Protein AF-C7NKE2-F1 (afdb_monomer)

Foldseek 3Di:
DDPPPPPQPVAFDFLVNQLVCCVVVQKDKFFFFQVVLLVLLVVLLVVLPVLQVVLVVLCVVCVVVVPVVSPVSSVVSNVSSVVSNVSSVVSVVVRQVDGGWMWMQGLQAIAINNQDRPGLLQWDQWDWDFDDAPVPRDTDTATFIATDPVCQPPVQVVLVPDDVVSNCRQCVRDPPDDPDGDRDDTRGQGQTRSYGSVRVSSNSNVSSVVSVVD

Radius of gyration: 22.63 Å; Cα contacts (8 Å, |Δi|>4): 301; chains: 1; bounding box: 56×38×68 Å

Nearest PDB structures (foldseek):
  6s37-assembly1_B  TM=6.480E-01  e=4.137E+00  Pseudomonas putida KT2440
  6h2f-assembly1_G  TM=4.027E-01  e=4.646E+00  Aeromonas hydrophila subsp. hydrophila AL09-71
  5los-assembly1_A  TM=3.822E-01  e=5.529E+00  Serendipita indica DSM 11827

Solvent-accessible surface area (backbone atoms only — not comparable to full-atom values): 11643 Å² total; per-residue (Å²): 138,81,91,75,80,74,76,76,81,84,59,70,48,47,26,64,60,48,45,52,42,26,72,74,68,46,44,42,78,46,38,34,42,28,62,66,35,44,52,52,16,50,50,29,45,59,63,17,48,62,37,31,55,51,10,52,53,36,33,56,48,16,64,76,71,70,35,63,72,44,34,54,54,11,50,52,26,35,52,50,15,53,51,30,40,51,50,13,54,52,30,46,55,43,14,74,70,48,87,43,61,37,37,39,41,42,87,66,19,43,24,44,66,85,43,64,65,47,38,55,90,49,46,40,67,63,41,82,41,81,39,76,35,79,92,71,82,41,76,42,81,41,54,24,40,30,67,40,74,94,46,45,79,69,52,47,48,59,55,66,70,38,56,71,70,53,37,41,64,55,25,77,71,62,73,81,74,69,96,59,76,78,73,87,68,55,30,69,64,66,47,36,57,60,27,51,50,68,28,53,48,51,26,52,37,51,55,46,54,47,72,73,62,119

Structure (mmCIF, N/CA/C/O backbone):
data_AF-C7NKE2-F1
#
_entry.id   AF-C7NKE2-F1
#
loop_
_atom_site.group_PDB
_atom_site.id
_atom_site.type_symbol
_atom_site.label_atom_id
_atom_site.label_alt_id
_atom_site.label_comp_id
_atom_site.label_asym_id
_atom_site.label_entity_id
_atom_site.label_seq_id
_atom_site.pdbx_PDB_ins_code
_atom_site.Cartn_x
_atom_site.Cartn_y
_atom_site.Cartn_z
_atom_site.occupancy
_atom_site.B_iso_or_equiv
_atom_site.auth_seq_id
_atom_site.auth_comp_id
_atom_site.auth_asym_id
_atom_site.auth_atom_id
_atom_site.pdbx_PDB_model_num
ATOM 1 N N . MET A 1 1 ? -13.817 -22.637 13.368 1.00 34.75 1 MET A N 1
ATOM 2 C CA . MET A 1 1 ? -12.764 -22.182 12.435 1.00 34.75 1 MET A CA 1
ATOM 3 C C . MET A 1 1 ? -13.425 -21.975 11.087 1.00 34.75 1 MET A C 1
ATOM 5 O O . MET A 1 1 ? -13.629 -22.940 10.368 1.00 34.75 1 MET A O 1
ATOM 9 N N . SER A 1 2 ? -13.880 -20.753 10.815 1.00 33.38 2 SER A N 1
ATOM 10 C CA . SER A 1 2 ? -14.591 -20.431 9.575 1.00 33.38 2 SER A CA 1
ATOM 11 C C . SER A 1 2 ? -13.586 -19.937 8.548 1.00 33.38 2 SER A C 1
ATOM 13 O O . SER A 1 2 ? -12.973 -18.882 8.718 1.00 33.38 2 SER A O 1
ATOM 15 N N . ASP A 1 3 ? -13.405 -20.739 7.508 1.00 36.97 3 ASP A N 1
ATOM 16 C CA . ASP A 1 3 ? -12.572 -20.446 6.351 1.00 36.97 3 ASP A CA 1
ATOM 17 C C . ASP A 1 3 ? -13.207 -19.283 5.570 1.00 36.97 3 ASP A C 1
ATOM 19 O O . ASP A 1 3 ? -14.089 -19.452 4.732 1.00 36.97 3 ASP A O 1
ATOM 23 N N . THR A 1 4 ? -12.833 -18.059 5.951 1.00 41.94 4 THR A N 1
ATOM 24 C CA . THR A 1 4 ? -13.371 -16.807 5.394 1.00 41.94 4 THR A CA 1
ATOM 25 C C . THR A 1 4 ? -12.334 -16.150 4.490 1.00 41.94 4 THR A C 1
ATOM 27 O O . THR A 1 4 ? -12.218 -14.929 4.420 1.00 41.94 4 THR A O 1
ATOM 30 N N . THR A 1 5 ? -11.543 -16.953 3.780 1.00 44.59 5 THR A N 1
ATOM 31 C CA . THR A 1 5 ? -10.694 -16.453 2.701 1.00 44.59 5 THR A CA 1
ATOM 32 C C . THR A 1 5 ? -11.570 -16.238 1.470 1.00 44.59 5 THR A C 1
ATOM 34 O O . THR A 1 5 ? -11.649 -17.054 0.555 1.00 44.59 5 THR A O 1
ATOM 37 N N . GLY A 1 6 ? -12.302 -15.119 1.471 1.00 42.56 6 GLY A N 1
ATOM 38 C CA . GLY A 1 6 ? -13.077 -14.669 0.323 1.00 42.56 6 GLY A CA 1
ATOM 39 C C . GLY A 1 6 ? -12.191 -14.649 -0.920 1.00 42.56 6 GLY A C 1
ATOM 40 O O . GLY A 1 6 ? -11.315 -13.794 -1.054 1.00 42.56 6 GLY A O 1
ATOM 41 N N . ARG A 1 7 ? -12.409 -15.612 -1.824 1.00 42.25 7 ARG A N 1
ATOM 42 C CA . ARG A 1 7 ? -11.812 -15.621 -3.159 1.00 42.25 7 ARG A CA 1
ATOM 43 C C . ARG A 1 7 ? -12.161 -14.299 -3.830 1.00 42.25 7 ARG A C 1
ATOM 45 O O . ARG A 1 7 ? -13.303 -14.065 -4.211 1.00 42.25 7 ARG A O 1
ATOM 52 N N . SER A 1 8 ? -11.150 -13.448 -3.952 1.00 47.56 8 SER A N 1
ATOM 53 C CA . SER A 1 8 ? -11.135 -12.273 -4.815 1.00 47.56 8 SER A CA 1
ATOM 54 C C . SER A 1 8 ? -11.697 -12.649 -6.188 1.00 47.56 8 SER A C 1
ATOM 56 O O . SER A 1 8 ? -11.115 -13.464 -6.903 1.00 47.56 8 SER A O 1
ATOM 58 N N . THR A 1 9 ? -12.827 -12.054 -6.562 1.00 49.44 9 THR A N 1
ATOM 59 C CA . THR A 1 9 ? -13.503 -12.222 -7.859 1.00 49.44 9 THR A CA 1
ATOM 60 C C . THR A 1 9 ? -12.756 -11.534 -9.011 1.00 49.44 9 THR A C 1
ATOM 62 O O . THR A 1 9 ? -13.325 -11.293 -10.070 1.00 49.44 9 THR A O 1
ATOM 65 N N . GLY A 1 10 ? -11.482 -11.168 -8.828 1.00 59.41 10 GLY A N 1
ATOM 66 C CA . GLY A 1 10 ? -10.666 -10.451 -9.814 1.00 59.41 10 GLY A CA 1
ATOM 67 C C . GLY A 1 10 ? -11.059 -8.982 -10.018 1.00 59.41 10 GLY A C 1
ATOM 68 O O . GLY A 1 10 ? -10.232 -8.194 -10.474 1.00 59.41 10 GLY A O 1
ATOM 69 N N . ARG A 1 11 ? -12.279 -8.586 -9.638 1.00 77.00 11 ARG A N 1
ATOM 70 C CA . ARG A 1 11 ? -12.758 -7.204 -9.684 1.00 77.00 11 ARG A CA 1
ATOM 71 C C . ARG A 1 11 ? -12.275 -6.421 -8.451 1.00 77.00 11 ARG A C 1
ATOM 73 O O . ARG A 1 11 ? -12.357 -6.947 -7.339 1.00 77.00 11 ARG A O 1
ATOM 80 N N . PRO A 1 12 ? -11.783 -5.178 -8.617 1.00 82.75 12 PRO A N 1
ATOM 81 C CA . PRO A 1 12 ? -11.494 -4.300 -7.491 1.00 82.75 12 PRO A CA 1
ATOM 82 C C . PRO A 1 12 ? -12.772 -4.021 -6.697 1.00 82.75 12 PRO A C 1
ATOM 84 O O . PRO A 1 12 ? -13.782 -3.638 -7.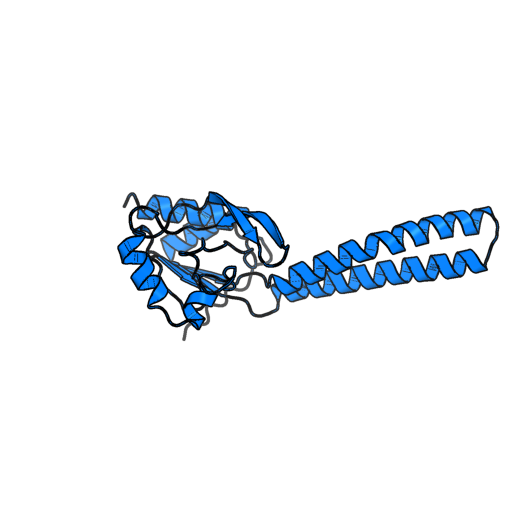285 1.00 82.75 12 PRO A O 1
ATOM 87 N N . ARG A 1 13 ? -12.709 -4.191 -5.378 1.00 89.81 13 ARG A N 1
ATOM 88 C CA . ARG A 1 13 ? -13.798 -3.856 -4.464 1.00 89.81 13 ARG A CA 1
ATOM 89 C C . ARG A 1 13 ? -13.903 -2.347 -4.286 1.00 89.81 13 ARG A C 1
ATOM 91 O O . ARG A 1 13 ? -12.878 -1.674 -4.146 1.00 89.81 13 ARG A O 1
ATOM 98 N N . THR A 1 14 ? -15.128 -1.838 -4.265 1.00 93.38 14 THR A N 1
ATOM 99 C CA . THR A 1 14 ? -15.423 -0.412 -4.049 1.00 93.38 14 THR A CA 1
ATOM 100 C C . THR A 1 14 ? -15.736 -0.115 -2.582 1.00 93.38 14 THR A C 1
ATOM 102 O O . THR A 1 14 ? -15.998 -1.024 -1.787 1.00 93.38 14 THR A O 1
ATOM 105 N N . ALA A 1 15 ? -15.722 1.165 -2.208 1.00 93.00 15 ALA A N 1
ATOM 106 C CA . ALA A 1 15 ? -16.094 1.621 -0.872 1.00 93.00 15 ALA A CA 1
ATOM 107 C C . ALA A 1 15 ? -17.522 1.197 -0.497 1.00 93.00 15 ALA A C 1
ATOM 109 O O . ALA A 1 15 ? -17.747 0.715 0.609 1.00 93.00 15 ALA A O 1
ATOM 110 N N . GLU A 1 16 ? -18.465 1.306 -1.435 1.00 93.81 16 GLU A N 1
ATOM 111 C CA . GLU A 1 16 ? -19.870 0.933 -1.237 1.00 93.81 16 GLU A CA 1
ATOM 112 C C . GLU A 1 16 ? -20.039 -0.566 -0.969 1.00 93.81 16 GLU A C 1
ATOM 114 O O . GLU A 1 16 ? -20.774 -0.955 -0.062 1.00 93.81 16 GLU A O 1
ATOM 119 N N . GLU A 1 17 ? -19.318 -1.421 -1.702 1.00 92.88 17 GLU A N 1
ATOM 120 C CA . GLU A 1 17 ? -19.335 -2.871 -1.478 1.00 92.88 17 GLU A CA 1
ATOM 121 C C . GLU A 1 17 ? -18.766 -3.241 -0.103 1.00 92.88 17 GLU A C 1
ATOM 123 O O . GLU A 1 17 ? -19.261 -4.154 0.565 1.00 92.88 17 GLU A O 1
ATOM 128 N N . LEU A 1 18 ? -17.702 -2.555 0.324 1.00 93.19 18 LEU A N 1
ATOM 129 C CA . LEU A 1 18 ? -17.116 -2.738 1.651 1.00 93.19 18 LEU A CA 1
ATOM 130 C C . LEU A 1 18 ? -18.079 -2.275 2.741 1.00 93.19 18 LEU A C 1
ATOM 132 O O . LEU A 1 18 ? -18.300 -3.006 3.703 1.00 93.19 18 LEU A O 1
ATOM 136 N N . HIS A 1 19 ? -18.700 -1.111 2.563 1.00 93.31 19 HIS A N 1
ATOM 137 C CA . HIS A 1 19 ? -19.655 -0.554 3.515 1.00 93.31 19 HIS A CA 1
ATOM 138 C C . HIS A 1 19 ? -20.912 -1.420 3.641 1.00 93.31 19 HIS A C 1
ATOM 140 O O . HIS A 1 19 ? -21.361 -1.721 4.747 1.00 93.31 19 HIS A O 1
ATOM 146 N N . GLY A 1 20 ? -21.437 -1.915 2.519 1.00 91.94 20 GLY A N 1
ATOM 147 C CA . GLY A 1 20 ? -22.540 -2.874 2.495 1.00 91.94 20 GLY A CA 1
ATOM 148 C C . GLY A 1 20 ? -22.186 -4.189 3.195 1.00 91.94 20 GLY A C 1
ATOM 149 O O . GLY A 1 20 ? -22.975 -4.694 4.000 1.00 91.94 20 GLY A O 1
ATOM 150 N N . GLN A 1 21 ? -20.980 -4.727 2.968 1.00 92.56 21 GLN A N 1
ATOM 151 C CA . GLN A 1 21 ? -20.503 -5.900 3.708 1.00 92.56 21 GLN A CA 1
ATOM 152 C C . GLN A 1 21 ? -20.410 -5.611 5.211 1.00 92.56 21 GLN A C 1
ATOM 154 O O . GLN A 1 21 ? -20.854 -6.425 6.018 1.00 92.56 21 GLN A O 1
ATOM 159 N N . TRP A 1 22 ? -19.849 -4.467 5.593 1.00 94.19 22 TRP A N 1
ATOM 160 C CA . TRP A 1 22 ? -19.694 -4.082 6.991 1.00 94.19 22 TRP A CA 1
ATOM 161 C C . TRP A 1 22 ? -21.046 -3.942 7.699 1.00 94.19 22 TRP A C 1
ATOM 163 O O . TRP A 1 22 ? -21.226 -4.483 8.787 1.00 94.19 22 TRP A O 1
ATOM 173 N N . ARG A 1 23 ? -22.044 -3.319 7.062 1.00 92.62 23 ARG A N 1
ATOM 174 C CA . ARG A 1 23 ? -23.402 -3.212 7.623 1.00 92.62 23 ARG A CA 1
ATOM 175 C C . ARG A 1 23 ? -24.087 -4.565 7.789 1.00 92.62 23 ARG A C 1
ATOM 177 O O . ARG A 1 23 ? -24.732 -4.791 8.811 1.00 92.62 23 ARG A O 1
ATOM 184 N N . THR A 1 24 ? -23.939 -5.453 6.805 1.00 92.75 24 THR A N 1
ATOM 185 C CA . THR A 1 24 ? -24.613 -6.763 6.785 1.00 92.75 24 THR A CA 1
ATOM 186 C C . THR A 1 24 ? -23.951 -7.796 7.692 1.00 92.75 24 THR A C 1
ATOM 188 O O . THR A 1 24 ? -24.647 -8.542 8.372 1.00 92.75 24 THR A O 1
ATOM 191 N N . ARG A 1 25 ? -22.614 -7.853 7.716 1.00 91.81 25 ARG A N 1
ATOM 192 C CA . ARG A 1 25 ? -21.841 -8.856 8.471 1.00 91.81 25 ARG A CA 1
ATOM 193 C C . ARG A 1 25 ? -21.271 -8.335 9.787 1.00 91.81 25 ARG A C 1
ATOM 195 O O . ARG A 1 25 ? -20.801 -9.128 10.590 1.00 91.81 25 ARG A O 1
ATOM 202 N N . GLY A 1 26 ? -21.280 -7.021 9.999 1.00 91.06 26 GLY A N 1
ATOM 203 C CA . GLY A 1 26 ? -20.677 -6.365 11.162 1.00 91.06 26 GLY A CA 1
ATOM 204 C C . GLY A 1 26 ? -19.155 -6.208 11.088 1.00 91.06 26 GLY A C 1
ATOM 205 O O . GLY A 1 26 ? -18.587 -5.562 11.968 1.00 91.06 26 GLY A O 1
ATOM 206 N N . GLU A 1 27 ? -18.505 -6.767 10.061 1.00 93.31 27 GLU A N 1
ATOM 207 C CA . GLU A 1 27 ? -17.048 -6.792 9.923 1.00 93.31 27 GLU A CA 1
ATOM 208 C C . GLU A 1 27 ? -16.595 -6.847 8.452 1.00 93.31 27 GLU A C 1
ATOM 210 O O . GLU A 1 27 ? -17.206 -7.499 7.592 1.00 93.31 27 GLU A O 1
ATOM 215 N N . VAL A 1 28 ? -15.471 -6.184 8.178 1.00 93.19 28 VAL A N 1
ATOM 216 C CA . VAL A 1 28 ? -14.701 -6.269 6.936 1.00 93.19 28 VAL A CA 1
ATOM 217 C C . VAL A 1 28 ? -13.255 -6.619 7.268 1.00 93.19 28 VAL A C 1
ATOM 219 O O . VAL A 1 28 ? -12.570 -5.860 7.946 1.00 93.19 28 VAL A O 1
ATOM 222 N N . VAL A 1 29 ? -12.781 -7.745 6.732 1.00 92.19 29 VAL A N 1
ATOM 223 C CA . VAL A 1 29 ? -11.390 -8.195 6.860 1.00 92.19 29 VAL A CA 1
ATOM 224 C C . VAL A 1 29 ? -10.688 -8.065 5.512 1.00 92.19 29 VAL A C 1
ATOM 226 O O . VAL A 1 29 ? -11.172 -8.570 4.497 1.00 92.19 29 VAL A O 1
ATOM 229 N N . LEU A 1 30 ? -9.553 -7.372 5.496 1.00 89.94 30 LEU A N 1
ATOM 230 C CA . LEU A 1 30 ? -8.743 -7.107 4.311 1.00 89.94 30 LEU A CA 1
ATOM 231 C C . LEU A 1 30 ? -7.270 -7.326 4.623 1.00 89.94 30 LEU A C 1
ATOM 233 O O . LEU A 1 30 ? -6.787 -6.960 5.684 1.00 89.94 30 LEU A O 1
ATOM 237 N N . GLU A 1 31 ? -6.526 -7.869 3.671 1.00 88.19 31 GLU A N 1
ATOM 238 C CA . GLU A 1 31 ? -5.078 -8.005 3.801 1.00 88.19 31 GLU A CA 1
ATOM 239 C C . GLU A 1 31 ? -4.378 -6.846 3.084 1.00 88.19 31 GLU A C 1
ATOM 241 O O . GLU A 1 31 ? -4.739 -6.496 1.955 1.00 88.19 31 GLU A O 1
ATOM 246 N N . ALA A 1 32 ? -3.362 -6.253 3.710 1.00 85.44 32 ALA A N 1
ATOM 247 C CA . ALA A 1 32 ? -2.557 -5.215 3.079 1.00 85.44 32 ALA A CA 1
ATOM 248 C C . ALA A 1 32 ? -1.742 -5.763 1.891 1.00 85.44 32 ALA A C 1
ATOM 250 O O . ALA A 1 32 ? -1.463 -6.954 1.764 1.00 85.44 32 ALA A O 1
ATOM 251 N N . VAL A 1 33 ? -1.321 -4.884 0.987 1.00 81.56 33 VAL A N 1
ATOM 252 C CA . VAL A 1 33 ? -0.308 -5.207 -0.024 1.00 81.56 33 VAL A CA 1
ATOM 253 C C . VAL A 1 33 ? 1.066 -5.142 0.632 1.00 81.56 33 VAL A C 1
ATOM 255 O O . VAL A 1 33 ? 1.359 -4.222 1.398 1.00 81.56 33 VAL A O 1
ATOM 258 N N . ASN A 1 34 ? 1.943 -6.088 0.300 1.00 78.44 34 ASN A N 1
ATOM 259 C CA . ASN A 1 34 ? 3.303 -6.077 0.817 1.00 78.44 34 ASN A CA 1
ATOM 260 C C . ASN A 1 34 ? 4.092 -4.874 0.250 1.00 78.44 34 ASN A C 1
ATOM 262 O O . ASN A 1 34 ? 4.472 -4.853 -0.926 1.00 78.44 34 ASN A O 1
ATOM 266 N N . ALA A 1 35 ? 4.321 -3.864 1.096 1.00 69.62 35 ALA A N 1
ATOM 267 C CA . ALA A 1 35 ? 4.925 -2.591 0.705 1.00 69.62 35 ALA A CA 1
ATOM 268 C C . ALA A 1 35 ? 6.377 -2.732 0.222 1.00 69.62 35 ALA A C 1
ATOM 270 O O . ALA A 1 35 ? 6.782 -2.014 -0.692 1.00 69.62 35 ALA A O 1
ATOM 271 N N . SER A 1 36 ? 7.151 -3.674 0.777 1.00 70.25 36 SER A N 1
ATOM 272 C CA . SER A 1 36 ? 8.551 -3.865 0.379 1.00 70.25 36 SER A CA 1
ATOM 273 C C . SER A 1 36 ? 8.652 -4.428 -1.035 1.00 70.25 36 SER A C 1
ATOM 275 O O . SER A 1 36 ? 9.429 -3.926 -1.841 1.00 70.25 36 SER A O 1
ATOM 277 N N . ALA A 1 37 ? 7.801 -5.391 -1.391 1.00 71.69 37 ALA A N 1
ATOM 278 C CA . ALA A 1 37 ? 7.745 -5.918 -2.751 1.00 71.69 37 ALA A CA 1
ATOM 279 C C . ALA A 1 37 ? 7.315 -4.838 -3.768 1.00 71.69 37 ALA A C 1
ATOM 281 O O . ALA A 1 37 ? 7.829 -4.804 -4.888 1.00 71.69 37 ALA A O 1
ATOM 282 N N . TYR A 1 38 ? 6.422 -3.919 -3.373 1.00 71.38 38 TYR A N 1
ATOM 283 C CA . TYR A 1 38 ? 5.996 -2.803 -4.224 1.00 71.38 38 TYR A CA 1
ATOM 284 C C . TYR A 1 38 ? 7.118 -1.776 -4.421 1.00 71.38 38 TYR A C 1
ATOM 286 O O . TYR A 1 38 ? 7.365 -1.337 -5.542 1.00 71.38 38 TYR A O 1
ATOM 294 N N . LEU A 1 39 ? 7.846 -1.445 -3.351 1.00 75.75 39 LEU A N 1
ATOM 295 C CA . LEU A 1 39 ? 9.017 -0.571 -3.416 1.00 75.75 39 LEU A CA 1
ATOM 296 C C . LEU A 1 39 ? 10.102 -1.163 -4.321 1.00 75.75 39 LEU A C 1
ATOM 298 O O . LEU A 1 39 ? 10.585 -0.486 -5.224 1.00 75.75 39 LEU A O 1
ATOM 302 N N . VAL A 1 40 ? 10.432 -2.442 -4.121 1.00 79.12 40 VAL A N 1
ATOM 303 C CA . VAL A 1 40 ? 11.399 -3.168 -4.952 1.00 79.12 40 VAL A CA 1
ATOM 304 C C . VAL A 1 40 ? 10.964 -3.125 -6.417 1.00 79.12 40 VAL A C 1
ATOM 306 O O . VAL A 1 40 ? 11.759 -2.766 -7.279 1.00 79.12 40 VAL A O 1
ATOM 309 N N . SER A 1 41 ? 9.689 -3.400 -6.706 1.00 78.19 41 SER A N 1
ATOM 310 C CA . SER A 1 41 ? 9.151 -3.288 -8.063 1.00 78.19 41 SER A CA 1
ATOM 311 C C . SER A 1 41 ? 9.376 -1.900 -8.673 1.00 78.19 41 SER A C 1
ATOM 313 O O . SER A 1 41 ? 9.784 -1.823 -9.830 1.00 78.19 41 SER A O 1
ATOM 315 N N . ASN A 1 42 ? 9.123 -0.821 -7.929 1.00 80.31 42 ASN A N 1
ATOM 316 C CA . ASN A 1 42 ? 9.314 0.544 -8.426 1.00 80.31 42 ASN A CA 1
ATOM 317 C C . ASN A 1 42 ? 10.787 0.868 -8.689 1.00 80.31 42 ASN A C 1
ATOM 319 O O . ASN A 1 42 ? 11.085 1.514 -9.689 1.00 80.31 42 ASN A O 1
ATOM 323 N N . ILE A 1 43 ? 11.701 0.387 -7.841 1.00 84.81 43 ILE A N 1
ATOM 324 C CA . ILE A 1 43 ? 13.147 0.550 -8.045 1.00 84.81 43 ILE A CA 1
ATOM 325 C C . ILE A 1 43 ? 13.569 -0.115 -9.358 1.00 84.81 43 ILE A C 1
ATOM 327 O O . ILE A 1 43 ? 14.227 0.520 -10.176 1.00 84.81 43 ILE A O 1
ATOM 331 N N . PHE A 1 44 ? 13.147 -1.358 -9.603 1.00 85.19 44 PHE A N 1
ATOM 332 C CA . PHE A 1 44 ? 13.479 -2.071 -10.841 1.00 85.19 44 PHE A CA 1
ATOM 333 C C . PHE A 1 44 ? 12.903 -1.392 -12.087 1.00 85.19 44 PHE A C 1
ATOM 335 O O . PHE A 1 44 ? 13.600 -1.282 -13.095 1.00 85.19 44 PHE A O 1
ATOM 342 N N . PHE A 1 45 ? 11.669 -0.882 -12.017 1.00 85.50 45 PHE A N 1
ATOM 343 C CA . PHE A 1 45 ? 11.108 -0.095 -13.115 1.00 85.50 45 PHE A CA 1
ATOM 344 C C . PHE A 1 45 ? 11.888 1.203 -13.342 1.00 85.50 45 PHE A C 1
ATOM 346 O O . PHE A 1 45 ? 12.240 1.489 -14.482 1.00 85.50 45 PHE A O 1
ATOM 353 N N . GLY A 1 46 ? 12.232 1.948 -12.289 1.00 85.75 46 GLY A N 1
ATOM 354 C CA . GLY A 1 46 ? 13.039 3.166 -12.408 1.00 85.75 46 GLY A CA 1
ATOM 355 C C . GLY A 1 46 ? 14.421 2.901 -13.011 1.00 85.75 46 GLY A C 1
ATOM 356 O O . GLY A 1 46 ? 14.821 3.567 -13.963 1.00 85.75 46 GLY A O 1
ATOM 357 N N . LEU A 1 47 ? 15.112 1.865 -12.526 1.00 89.50 47 LEU A N 1
ATOM 358 C CA . LEU A 1 47 ? 16.421 1.443 -13.033 1.00 89.50 47 LEU A CA 1
ATOM 359 C C . LEU A 1 47 ? 16.371 0.942 -14.480 1.00 89.50 47 LEU A C 1
ATOM 361 O O . LEU A 1 47 ? 17.382 1.010 -15.168 1.00 89.50 47 LEU A O 1
ATOM 365 N N . SER A 1 48 ? 15.222 0.458 -14.960 1.00 92.75 48 SER A N 1
ATOM 366 C CA . SER A 1 48 ? 15.092 -0.029 -16.338 1.00 92.75 48 SER A CA 1
ATOM 367 C C . SER A 1 48 ? 15.097 1.084 -17.391 1.00 92.75 48 SER A C 1
ATOM 369 O O . SER A 1 48 ? 15.463 0.827 -18.541 1.00 92.75 48 SER A O 1
ATOM 371 N N . VAL A 1 49 ? 14.732 2.316 -17.017 1.00 90.88 49 VAL A N 1
ATOM 372 C CA . VAL A 1 49 ? 14.553 3.426 -17.967 1.00 90.88 49 VAL A CA 1
ATOM 373 C C . VAL A 1 49 ? 15.885 3.841 -18.591 1.00 90.88 49 VAL A C 1
ATOM 375 O O . VAL A 1 49 ? 16.002 3.892 -19.812 1.00 90.88 49 VAL A O 1
ATOM 378 N N . ALA A 1 50 ? 16.908 4.086 -17.769 1.00 92.50 50 ALA A N 1
ATOM 379 C CA . ALA A 1 50 ? 18.216 4.556 -18.226 1.00 92.50 50 ALA A CA 1
ATOM 380 C C . ALA A 1 50 ? 18.912 3.621 -19.244 1.00 92.50 50 ALA A C 1
ATOM 382 O O . ALA A 1 50 ? 19.303 4.109 -20.309 1.00 92.50 50 ALA A O 1
ATOM 383 N N . PRO A 1 51 ? 19.047 2.298 -19.003 1.00 91.75 51 PRO A N 1
ATOM 384 C CA . PRO A 1 51 ? 19.618 1.388 -19.992 1.00 91.75 51 PRO A CA 1
ATOM 385 C C . PRO A 1 51 ? 18.708 1.218 -21.214 1.00 91.75 51 PRO A C 1
ATOM 387 O O . PRO A 1 51 ? 19.221 1.083 -22.318 1.00 91.75 51 PRO A O 1
ATOM 390 N N . GLY A 1 52 ? 17.380 1.289 -21.059 1.00 92.19 52 GLY A N 1
ATOM 391 C CA . GLY A 1 52 ? 16.446 1.194 -22.185 1.00 92.19 52 GLY A CA 1
ATOM 392 C C . GLY A 1 52 ? 16.589 2.363 -23.159 1.00 92.19 52 GLY A C 1
ATOM 393 O O . GLY A 1 52 ? 16.786 2.153 -24.353 1.00 92.19 52 GLY A O 1
ATOM 394 N N . VAL A 1 53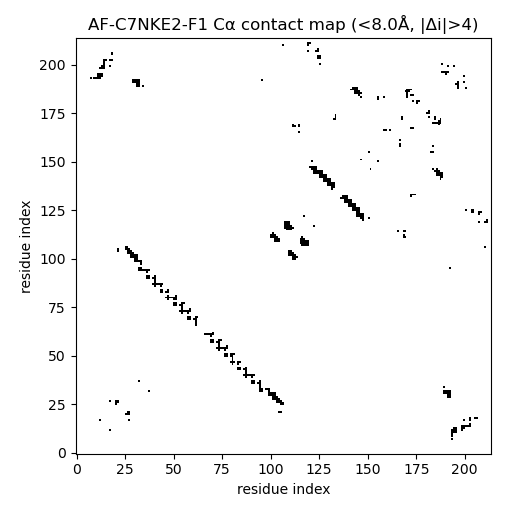 ? 16.565 3.594 -22.641 1.00 94.50 53 VAL A N 1
ATOM 395 C CA . VAL A 1 53 ? 16.727 4.817 -23.445 1.00 94.50 53 VAL A CA 1
ATOM 396 C C . VAL A 1 53 ? 18.118 4.863 -24.080 1.00 94.50 53 VAL A C 1
ATOM 398 O O . VAL A 1 53 ? 18.234 5.070 -25.289 1.00 94.50 53 VAL A O 1
ATOM 401 N N . THR A 1 54 ? 19.171 4.600 -23.298 1.00 93.38 54 THR A N 1
ATOM 402 C CA . THR A 1 54 ? 20.556 4.581 -23.801 1.00 93.38 54 THR A CA 1
ATOM 403 C C . THR A 1 54 ? 20.741 3.506 -24.873 1.00 93.38 54 THR A C 1
ATOM 405 O O . THR A 1 54 ? 21.288 3.787 -25.936 1.00 93.38 54 THR A O 1
ATOM 408 N N . GLY A 1 55 ? 20.242 2.291 -24.632 1.00 93.56 55 GLY A N 1
ATOM 409 C CA . GLY A 1 55 ? 20.312 1.181 -25.577 1.00 93.56 55 GLY A CA 1
ATOM 410 C C . GLY A 1 55 ? 19.600 1.487 -26.892 1.00 93.56 55 GLY A C 1
ATOM 411 O O . GLY A 1 55 ? 20.186 1.301 -27.952 1.00 93.56 55 GLY A O 1
ATOM 412 N N . LEU A 1 56 ? 18.383 2.037 -26.846 1.00 94.19 56 LEU A N 1
ATOM 413 C CA . LEU A 1 56 ? 17.646 2.438 -28.051 1.00 94.19 56 LEU A CA 1
ATOM 414 C C . LEU A 1 56 ? 18.368 3.541 -28.832 1.00 94.19 56 LEU A C 1
ATOM 416 O O . LEU A 1 56 ? 18.478 3.462 -30.052 1.00 94.19 56 LEU A O 1
ATOM 420 N N . THR A 1 57 ? 18.904 4.540 -28.131 1.00 94.75 57 THR A N 1
ATOM 421 C CA . THR A 1 57 ? 19.629 5.656 -28.758 1.00 94.75 57 THR A CA 1
ATOM 422 C C . THR A 1 57 ? 20.892 5.163 -29.462 1.00 94.75 57 THR A C 1
ATOM 424 O O . THR A 1 57 ? 21.140 5.502 -30.619 1.00 94.75 57 THR A O 1
ATOM 427 N N . LEU A 1 58 ? 21.665 4.302 -28.792 1.00 94.12 58 LEU A N 1
ATOM 428 C CA . LEU A 1 58 ? 22.855 3.684 -29.371 1.00 94.12 58 LEU A CA 1
ATOM 429 C C . LEU A 1 58 ? 22.517 2.743 -30.527 1.00 94.12 58 LEU A C 1
ATOM 431 O O . LEU A 1 58 ? 23.307 2.649 -31.459 1.00 94.12 58 LEU A O 1
ATOM 435 N N . LEU A 1 59 ? 21.360 2.076 -30.499 1.00 93.50 59 LEU A N 1
ATOM 436 C CA . LEU A 1 59 ? 20.922 1.214 -31.594 1.00 93.50 59 LEU A CA 1
ATOM 437 C C . LEU A 1 59 ? 20.648 2.030 -32.859 1.00 93.50 59 LEU A C 1
ATOM 439 O O . LEU A 1 59 ? 21.142 1.682 -33.928 1.00 93.50 59 LEU A O 1
ATOM 443 N N . VAL A 1 60 ? 19.910 3.138 -32.729 1.00 94.94 60 VAL A N 1
ATOM 444 C CA . VAL A 1 60 ? 19.632 4.064 -33.840 1.00 94.94 60 VAL A CA 1
ATOM 445 C C . VAL A 1 60 ? 20.935 4.619 -34.409 1.00 94.94 60 VAL A C 1
ATOM 447 O O . VAL A 1 60 ? 21.130 4.614 -35.624 1.00 94.94 60 VAL A O 1
ATOM 450 N N . LEU A 1 61 ? 21.860 5.027 -33.536 1.00 95.00 61 LEU A N 1
ATOM 451 C CA . LEU A 1 61 ? 23.175 5.500 -33.954 1.00 95.00 61 LEU A CA 1
ATOM 452 C C . LEU A 1 61 ? 23.964 4.398 -34.673 1.00 95.00 61 LEU A C 1
ATOM 454 O O . LEU A 1 61 ? 24.486 4.635 -35.755 1.00 95.00 61 LEU A O 1
ATOM 458 N N . ALA A 1 62 ? 24.013 3.184 -34.122 1.00 94.50 62 ALA A N 1
ATOM 459 C CA . ALA A 1 62 ? 24.726 2.054 -34.713 1.00 94.50 62 ALA A CA 1
ATOM 460 C C . ALA A 1 62 ? 24.232 1.725 -36.127 1.00 94.50 62 ALA A C 1
ATOM 462 O O . ALA A 1 62 ? 25.052 1.430 -36.995 1.00 94.50 62 ALA A O 1
ATOM 463 N N . ILE A 1 63 ? 22.918 1.811 -36.358 1.00 93.50 63 ILE A N 1
ATOM 464 C CA . ILE A 1 63 ? 22.307 1.633 -37.680 1.00 93.50 63 ILE A CA 1
ATOM 465 C C . ILE A 1 63 ? 22.744 2.760 -38.624 1.00 93.50 63 ILE A C 1
ATOM 467 O O . ILE A 1 63 ? 23.142 2.483 -39.751 1.00 93.50 63 ILE A O 1
ATOM 471 N N . ALA A 1 64 ? 22.729 4.012 -38.158 1.00 94.31 64 ALA A N 1
ATOM 472 C CA . ALA A 1 64 ? 23.087 5.174 -38.971 1.00 94.31 64 ALA A CA 1
ATOM 473 C C . ALA A 1 64 ? 24.562 5.182 -39.418 1.00 94.31 64 ALA A C 1
ATOM 475 O O . ALA A 1 64 ? 24.850 5.560 -40.550 1.00 94.31 64 ALA A O 1
ATOM 476 N N . VAL A 1 65 ? 25.493 4.756 -38.555 1.00 94.38 65 VAL A N 1
ATOM 477 C CA . VAL A 1 65 ? 26.940 4.703 -38.868 1.00 94.38 65 VAL A CA 1
ATOM 478 C C . VAL A 1 65 ? 27.460 3.307 -39.244 1.00 94.38 65 VAL A C 1
ATOM 480 O O . VAL A 1 65 ? 28.660 3.140 -39.445 1.00 94.38 65 VAL A O 1
ATOM 483 N N . GLY A 1 66 ? 26.601 2.286 -39.337 1.00 92.12 66 GLY A N 1
ATOM 484 C CA . GLY A 1 66 ? 27.004 0.917 -39.702 1.00 92.12 66 GLY A CA 1
ATOM 485 C C . GLY A 1 66 ? 27.942 0.234 -38.692 1.00 92.12 66 GLY A C 1
ATOM 486 O O . GLY A 1 66 ? 28.698 -0.676 -39.034 1.00 92.12 66 GLY A O 1
ATOM 487 N N . ALA A 1 67 ? 27.930 0.671 -37.432 1.00 92.50 67 ALA A N 1
ATOM 488 C CA . ALA A 1 67 ? 28.893 0.255 -36.419 1.00 92.50 67 ALA A CA 1
ATOM 489 C C . ALA A 1 67 ? 28.401 -0.964 -35.618 1.00 92.50 67 ALA A C 1
ATOM 491 O O . ALA A 1 67 ? 27.740 -0.834 -34.586 1.00 92.50 67 ALA A O 1
ATOM 492 N N . VAL A 1 68 ? 28.797 -2.168 -36.041 1.00 91.50 68 VAL A N 1
ATOM 493 C CA . VAL A 1 68 ? 28.368 -3.448 -35.432 1.00 91.50 68 VAL A CA 1
ATOM 494 C C . VAL A 1 68 ? 28.638 -3.519 -33.921 1.00 91.50 68 VAL A C 1
ATOM 496 O O . VAL A 1 68 ? 27.783 -3.968 -33.160 1.00 91.50 68 VAL A O 1
ATOM 499 N N . ARG A 1 69 ? 29.796 -3.028 -33.452 1.00 92.56 69 ARG A N 1
ATOM 500 C CA . ARG A 1 69 ? 30.141 -3.025 -32.015 1.00 92.56 69 ARG A CA 1
ATOM 501 C C . ARG A 1 69 ? 29.166 -2.188 -31.180 1.00 92.56 69 ARG A C 1
ATOM 503 O O . ARG A 1 69 ? 28.791 -2.614 -30.091 1.00 92.56 69 ARG A O 1
ATOM 510 N N . LEU A 1 70 ? 28.729 -1.037 -31.699 1.00 90.25 70 LEU A N 1
ATOM 511 C CA . LEU A 1 70 ? 27.718 -0.205 -31.040 1.00 90.25 70 LEU A CA 1
ATOM 512 C C . LEU A 1 70 ? 26.363 -0.919 -31.005 1.00 90.25 70 LEU A C 1
ATOM 514 O O . LEU A 1 70 ? 25.689 -0.872 -29.981 1.00 90.25 70 LEU A O 1
ATOM 518 N N . GLY A 1 71 ? 26.011 -1.647 -32.069 1.00 89.12 71 GLY A N 1
ATOM 519 C CA . GLY A 1 71 ? 24.796 -2.463 -32.122 1.00 89.12 71 GLY A CA 1
ATOM 520 C C . GLY A 1 71 ? 24.758 -3.561 -31.053 1.00 89.12 71 GLY A C 1
ATOM 521 O O . GLY A 1 71 ? 23.729 -3.753 -30.409 1.00 89.12 71 GLY A O 1
ATOM 522 N N . ILE A 1 72 ? 25.885 -4.236 -30.798 1.00 93.94 72 ILE A N 1
ATOM 523 C CA . ILE A 1 72 ? 25.989 -5.259 -29.741 1.00 93.94 72 ILE A CA 1
ATOM 524 C C . ILE A 1 72 ? 25.791 -4.634 -28.352 1.00 93.94 72 ILE A C 1
ATOM 526 O O . ILE A 1 72 ? 25.008 -5.147 -27.551 1.00 93.94 72 ILE A O 1
ATOM 530 N N . ILE A 1 73 ? 26.459 -3.509 -28.071 1.00 93.62 73 ILE A N 1
ATOM 531 C CA . ILE A 1 73 ? 26.330 -2.791 -26.790 1.00 93.62 73 ILE A CA 1
ATOM 532 C C . ILE A 1 73 ? 24.888 -2.309 -26.592 1.00 93.62 73 ILE A C 1
ATOM 534 O O . ILE A 1 73 ? 24.305 -2.503 -25.525 1.00 93.62 73 ILE A O 1
ATOM 538 N N . ALA A 1 74 ? 24.292 -1.730 -27.633 1.00 91.25 74 ALA A N 1
ATOM 539 C CA . ALA A 1 74 ? 22.905 -1.295 -27.637 1.00 91.25 74 ALA A CA 1
ATOM 540 C C . ALA A 1 74 ? 21.939 -2.451 -27.334 1.00 91.25 74 ALA A C 1
ATOM 542 O O . ALA A 1 74 ? 21.086 -2.332 -26.454 1.00 91.25 74 ALA A O 1
ATOM 543 N N . GLY A 1 75 ? 22.117 -3.593 -28.005 1.00 90.81 75 GLY A N 1
ATOM 544 C CA . GLY A 1 75 ? 21.326 -4.801 -27.775 1.00 90.81 75 GLY A CA 1
ATOM 545 C C . GLY A 1 75 ? 21.429 -5.309 -26.336 1.00 90.81 75 GLY A C 1
ATOM 546 O O . GLY A 1 75 ? 20.407 -5.622 -25.724 1.00 90.81 75 GLY A O 1
ATOM 547 N N . ALA A 1 76 ? 22.633 -5.319 -25.756 1.00 94.81 76 ALA A N 1
ATOM 548 C CA . ALA A 1 76 ? 22.842 -5.714 -24.364 1.00 94.81 76 ALA A CA 1
ATOM 549 C C . ALA A 1 76 ? 22.121 -4.779 -23.374 1.00 94.81 76 ALA A C 1
ATOM 551 O O . ALA A 1 76 ? 21.492 -5.251 -22.427 1.00 94.81 76 ALA A O 1
ATOM 552 N N . LEU A 1 77 ? 22.152 -3.464 -23.611 1.00 93.75 77 LEU A N 1
ATOM 553 C CA . LEU A 1 77 ? 21.462 -2.477 -22.772 1.00 93.75 77 LEU A CA 1
ATOM 554 C C . LEU A 1 77 ? 19.934 -2.596 -22.857 1.00 93.75 77 LEU A C 1
ATOM 556 O O . LEU A 1 77 ? 19.251 -2.533 -21.832 1.00 93.75 77 LEU A O 1
ATOM 560 N N . VAL A 1 78 ? 19.392 -2.830 -24.056 1.00 93.62 78 VAL A N 1
ATOM 561 C CA . VAL A 1 78 ? 17.956 -3.093 -24.237 1.00 93.62 78 VAL A CA 1
ATOM 562 C C . VAL A 1 78 ? 17.557 -4.395 -23.538 1.00 93.62 78 VAL A C 1
ATOM 564 O O . VAL A 1 78 ? 16.577 -4.414 -22.792 1.00 93.62 78 VAL A O 1
ATOM 567 N N . ALA A 1 79 ? 18.332 -5.469 -23.706 1.00 94.38 79 ALA A N 1
ATOM 568 C CA . ALA A 1 79 ? 18.078 -6.743 -23.037 1.00 94.38 79 ALA A CA 1
ATOM 569 C C . ALA A 1 79 ? 18.106 -6.607 -21.504 1.00 94.38 79 ALA A C 1
ATOM 571 O O . ALA A 1 79 ? 17.229 -7.150 -20.824 1.00 94.38 79 ALA A O 1
ATOM 572 N N . LEU A 1 80 ? 19.056 -5.835 -20.964 1.00 94.75 80 LEU A N 1
ATOM 573 C CA . LEU A 1 80 ? 19.135 -5.505 -19.540 1.00 94.75 80 LEU A CA 1
ATOM 574 C C . LEU A 1 80 ? 17.885 -4.748 -19.063 1.00 94.75 80 LEU A C 1
ATOM 576 O O . LEU A 1 80 ? 17.294 -5.101 -18.044 1.00 94.75 80 LEU A O 1
ATOM 580 N N . SER A 1 81 ? 17.438 -3.736 -19.812 1.00 93.25 81 SER A N 1
ATOM 581 C CA . SER A 1 81 ? 16.208 -2.997 -19.497 1.00 93.25 81 SER A CA 1
ATOM 582 C C . SER A 1 81 ? 14.992 -3.927 -19.425 1.00 93.25 81 SER A C 1
ATOM 584 O O . SER A 1 81 ? 14.257 -3.919 -18.435 1.00 93.25 81 SER A O 1
ATOM 586 N N . LEU A 1 82 ? 14.829 -4.812 -20.413 1.00 93.62 82 LEU A N 1
ATOM 587 C CA . LEU A 1 82 ? 13.730 -5.780 -20.451 1.00 93.62 82 LEU A CA 1
ATOM 588 C C . LEU A 1 82 ? 13.776 -6.772 -19.282 1.00 93.62 82 LEU A C 1
ATOM 590 O O . LEU A 1 82 ? 12.733 -7.095 -18.709 1.00 93.62 82 LEU A O 1
ATOM 594 N N . THR A 1 83 ? 14.964 -7.233 -18.882 1.00 93.06 83 THR A N 1
ATOM 595 C CA . THR A 1 83 ? 15.105 -8.124 -17.717 1.00 93.06 83 THR A CA 1
ATOM 596 C C . THR A 1 83 ? 14.743 -7.418 -16.412 1.00 93.06 83 THR A C 1
ATOM 598 O O . THR A 1 83 ? 14.048 -8.006 -15.580 1.00 93.06 83 THR A O 1
ATOM 601 N N . LEU A 1 84 ? 15.127 -6.148 -16.245 1.00 92.12 84 LEU A N 1
ATOM 602 C CA . LEU A 1 84 ? 14.737 -5.334 -15.088 1.00 92.12 84 LEU A CA 1
ATOM 603 C C . LEU A 1 84 ? 13.216 -5.115 -15.037 1.00 92.12 84 LEU A C 1
ATOM 605 O O . LEU A 1 84 ? 12.609 -5.304 -13.981 1.00 92.12 84 LEU A O 1
ATOM 609 N N . VAL A 1 85 ? 12.580 -4.807 -16.173 1.00 91.69 85 VAL A N 1
ATOM 610 C CA . VAL A 1 85 ? 11.112 -4.699 -16.298 1.00 91.69 85 VAL A CA 1
ATOM 611 C C . VAL A 1 85 ? 10.432 -6.015 -15.917 1.00 91.69 85 VAL A C 1
ATOM 613 O O . VAL A 1 85 ? 9.487 -6.019 -15.123 1.00 91.69 85 VAL A O 1
ATOM 616 N N . ALA A 1 86 ? 10.919 -7.145 -16.436 1.00 91.19 86 ALA A N 1
ATOM 617 C CA . ALA A 1 86 ? 10.370 -8.464 -16.135 1.00 91.19 86 ALA A CA 1
ATOM 618 C C . ALA A 1 86 ? 10.497 -8.811 -14.642 1.00 91.19 86 ALA A C 1
ATOM 620 O O . ALA A 1 86 ? 9.548 -9.321 -14.034 1.00 91.19 86 ALA A O 1
ATOM 621 N N . PHE A 1 87 ? 11.638 -8.490 -14.025 1.00 89.25 87 PHE A N 1
ATOM 622 C CA . PHE A 1 87 ? 11.844 -8.684 -12.593 1.00 89.25 87 PHE A CA 1
ATOM 623 C C . PHE A 1 87 ? 10.922 -7.782 -11.762 1.00 89.25 87 PHE A C 1
ATOM 625 O O . PHE A 1 87 ? 10.261 -8.270 -10.843 1.00 89.25 87 PHE A O 1
ATOM 632 N N . GLY A 1 88 ? 10.792 -6.503 -12.127 1.00 84.56 88 GLY A N 1
ATOM 633 C CA . GLY A 1 88 ? 9.848 -5.568 -11.513 1.00 84.56 88 GLY A CA 1
ATOM 634 C C . GLY A 1 88 ? 8.409 -6.083 -11.579 1.00 84.56 88 GLY A C 1
ATOM 635 O O . GLY A 1 88 ? 7.734 -6.182 -10.556 1.00 84.56 88 GLY A O 1
ATOM 636 N N . ALA A 1 89 ? 7.958 -6.540 -12.750 1.00 87.25 89 ALA A N 1
ATOM 637 C CA . ALA A 1 89 ? 6.630 -7.127 -12.927 1.00 87.25 89 ALA A CA 1
ATOM 638 C C . ALA A 1 89 ? 6.419 -8.394 -12.075 1.00 87.25 89 ALA A C 1
ATOM 640 O O . ALA A 1 89 ? 5.349 -8.578 -11.483 1.00 87.25 89 ALA A O 1
ATOM 641 N N . ARG A 1 90 ? 7.435 -9.260 -11.963 1.00 87.31 90 ARG A N 1
ATOM 642 C CA . ARG A 1 90 ? 7.395 -10.442 -11.087 1.00 87.31 90 ARG A CA 1
ATOM 643 C C . ARG A 1 90 ? 7.266 -10.047 -9.617 1.00 87.31 90 ARG A C 1
ATOM 645 O O . ARG A 1 90 ? 6.445 -10.636 -8.913 1.00 87.31 90 ARG A O 1
ATOM 652 N N . GLN A 1 91 ? 8.020 -9.046 -9.163 1.00 82.19 91 GLN A N 1
ATOM 653 C CA . GLN A 1 91 ? 7.916 -8.536 -7.794 1.00 82.19 91 GLN A CA 1
ATOM 654 C C . GLN A 1 91 ? 6.549 -7.906 -7.542 1.00 82.19 91 GLN A C 1
ATOM 656 O O . GLN A 1 91 ? 5.917 -8.241 -6.545 1.00 82.19 91 GLN A O 1
ATOM 661 N N . ARG A 1 92 ? 6.018 -7.125 -8.492 1.00 80.75 92 ARG A N 1
ATOM 662 C CA . ARG A 1 92 ? 4.666 -6.555 -8.415 1.00 80.75 92 ARG A CA 1
ATOM 663 C C . ARG A 1 92 ? 3.592 -7.622 -8.212 1.00 80.75 92 ARG A C 1
ATOM 665 O O . ARG A 1 92 ? 2.695 -7.461 -7.389 1.00 80.75 92 ARG A O 1
ATOM 672 N N . ARG A 1 93 ? 3.701 -8.750 -8.922 1.00 80.50 93 ARG A N 1
ATOM 673 C CA . ARG A 1 93 ? 2.819 -9.912 -8.716 1.00 80.50 93 ARG A CA 1
ATOM 674 C C . ARG A 1 93 ? 3.026 -10.546 -7.338 1.00 80.50 93 ARG A C 1
ATOM 676 O O . ARG A 1 93 ? 2.054 -10.945 -6.700 1.00 80.50 93 ARG A O 1
ATOM 683 N N . ALA A 1 94 ? 4.268 -10.623 -6.862 1.00 75.12 94 ALA A N 1
ATOM 684 C CA . ALA A 1 94 ? 4.581 -11.138 -5.532 1.00 75.12 94 ALA A CA 1
ATOM 685 C C . ALA A 1 94 ? 4.003 -10.262 -4.404 1.00 75.12 94 ALA A C 1
ATOM 687 O O . ALA A 1 94 ? 3.611 -10.818 -3.378 1.00 75.12 94 ALA A O 1
ATOM 688 N N . CYS A 1 95 ? 3.847 -8.944 -4.603 1.00 73.62 95 CYS A N 1
ATOM 689 C CA . CYS A 1 95 ? 3.219 -8.038 -3.627 1.00 73.62 95 CYS A CA 1
ATOM 690 C C . CYS A 1 95 ? 1.815 -8.482 -3.209 1.00 73.62 95 CYS A C 1
ATOM 692 O O . CYS A 1 95 ? 1.409 -8.268 -2.069 1.00 73.62 95 CYS A O 1
ATOM 694 N N . HIS A 1 96 ? 1.075 -9.091 -4.139 1.00 69.50 96 HIS A N 1
ATOM 695 C CA . HIS A 1 96 ? -0.286 -9.568 -3.910 1.00 6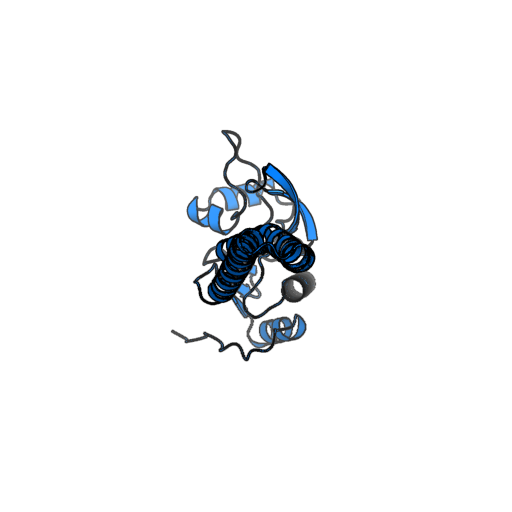9.50 96 HIS A CA 1
ATOM 696 C C . HIS A 1 96 ? -0.336 -10.999 -3.361 1.00 69.50 96 HIS A C 1
ATOM 698 O O . HIS A 1 96 ? -1.337 -11.386 -2.764 1.00 69.50 96 HIS A O 1
ATOM 704 N N . ARG A 1 97 ? 0.730 -11.787 -3.542 1.00 72.25 97 ARG A N 1
ATOM 705 C CA . ARG A 1 97 ? 0.785 -13.198 -3.124 1.00 72.25 97 ARG A CA 1
ATOM 706 C C . ARG A 1 97 ? 1.411 -13.408 -1.749 1.00 72.25 97 ARG A C 1
ATOM 708 O O . ARG A 1 97 ? 1.099 -14.398 -1.103 1.00 72.25 97 ARG A O 1
ATOM 715 N N . ARG A 1 98 ? 2.310 -12.522 -1.316 1.00 70.62 98 ARG A N 1
ATOM 716 C CA . ARG A 1 98 ? 2.984 -12.656 -0.018 1.00 70.62 98 ARG A CA 1
ATOM 717 C C . ARG A 1 98 ? 2.037 -12.327 1.143 1.00 70.62 98 ARG A C 1
ATOM 719 O O . ARG A 1 98 ? 1.199 -11.439 0.962 1.00 70.62 98 ARG A O 1
ATOM 726 N N . PRO A 1 99 ? 2.206 -12.982 2.307 1.00 72.00 99 PRO A N 1
ATOM 727 C CA . PRO A 1 99 ? 1.540 -12.580 3.537 1.00 72.00 99 PRO A CA 1
ATOM 728 C C . PRO A 1 99 ? 1.876 -11.128 3.879 1.00 72.00 99 PRO A C 1
ATOM 730 O O . PRO A 1 99 ? 3.015 -10.676 3.689 1.00 72.00 99 PRO A O 1
ATOM 733 N N . ALA A 1 100 ? 0.879 -10.399 4.350 1.00 77.00 100 ALA A N 1
ATOM 734 C CA . ALA A 1 100 ? 0.983 -9.021 4.796 1.00 77.00 100 ALA A CA 1
ATOM 735 C C . ALA A 1 100 ? 0.003 -8.773 5.958 1.00 77.00 100 ALA A C 1
ATOM 737 O O . ALA A 1 100 ? -0.895 -9.589 6.171 1.00 77.00 100 ALA A O 1
ATOM 738 N N . PRO A 1 101 ? 0.157 -7.662 6.704 1.00 82.00 101 PRO A N 1
ATOM 739 C CA . PRO A 1 101 ? -0.702 -7.369 7.846 1.00 82.00 101 PRO A CA 1
ATOM 740 C C . PRO A 1 101 ? -2.186 -7.389 7.474 1.00 82.00 101 PRO A C 1
ATOM 742 O O . PRO A 1 101 ? -2.598 -6.772 6.484 1.00 82.00 101 PRO A O 1
ATOM 745 N N . VAL A 1 102 ? -2.984 -8.078 8.285 1.00 87.75 102 VAL A N 1
ATOM 746 C CA . VAL A 1 102 ? -4.437 -8.176 8.107 1.00 87.75 102 VAL A CA 1
ATOM 747 C C . VAL A 1 102 ? -5.125 -7.058 8.880 1.00 87.75 102 VAL A C 1
ATOM 749 O O . VAL A 1 102 ? -4.821 -6.815 10.038 1.00 87.75 102 VAL A O 1
ATOM 752 N N . TRP A 1 103 ? -6.063 -6.370 8.249 1.00 90.31 103 TRP A N 1
ATOM 753 C CA . TRP A 1 103 ? -6.893 -5.336 8.849 1.00 90.31 103 TRP A CA 1
ATOM 754 C C . TRP A 1 103 ? -8.313 -5.864 9.002 1.00 90.31 103 TRP A C 1
ATOM 756 O O . TRP A 1 103 ? -8.945 -6.225 8.012 1.00 90.31 103 TRP A O 1
ATOM 766 N N . ALA A 1 104 ? -8.815 -5.877 10.229 1.00 91.19 104 ALA A N 1
ATOM 767 C CA . ALA A 1 104 ? -10.204 -6.160 10.550 1.00 91.19 104 ALA A CA 1
ATOM 768 C C . ALA A 1 104 ? -10.884 -4.867 11.016 1.00 91.19 104 ALA A C 1
ATOM 770 O O . ALA A 1 104 ? -10.411 -4.194 11.930 1.00 91.19 104 ALA A O 1
ATOM 771 N N . VAL A 1 105 ? -11.969 -4.495 10.346 1.00 91.56 105 VAL A N 1
ATOM 772 C CA . VAL A 1 105 ? -12.755 -3.290 10.621 1.00 91.56 105 VAL A CA 1
ATOM 773 C C . VAL A 1 105 ? -14.153 -3.729 11.021 1.00 91.56 105 VAL A C 1
ATOM 775 O O . VAL A 1 105 ? -14.884 -4.277 10.198 1.00 91.56 105 VAL A O 1
ATOM 778 N N . ASP A 1 106 ? -14.528 -3.490 12.272 1.00 93.00 106 ASP A N 1
ATOM 779 C CA . ASP A 1 106 ? -15.811 -3.899 12.841 1.00 93.00 106 ASP A CA 1
ATOM 780 C C . ASP A 1 106 ? -16.528 -2.709 13.506 1.00 93.00 106 ASP A C 1
ATOM 782 O O . ASP A 1 106 ? -16.105 -1.557 13.400 1.00 93.00 106 ASP A O 1
ATOM 786 N N . ARG A 1 107 ? -17.665 -2.952 14.163 1.00 91.12 107 ARG A N 1
ATOM 787 C CA . ARG A 1 107 ? -18.390 -1.892 14.893 1.00 91.12 107 ARG A CA 1
ATOM 788 C C . ARG A 1 107 ? -17.673 -1.425 16.162 1.00 91.12 107 ARG A C 1
ATOM 790 O O . ARG A 1 107 ? -17.968 -0.344 16.660 1.00 91.12 107 ARG A O 1
ATOM 797 N N . ARG A 1 108 ? -16.755 -2.222 16.711 1.00 89.12 108 ARG A N 1
ATOM 798 C CA . ARG A 1 108 ? -15.980 -1.861 17.904 1.00 89.12 108 ARG A CA 1
ATOM 799 C C . ARG A 1 108 ? -14.833 -0.929 17.534 1.00 89.12 108 ARG A C 1
ATOM 801 O O . ARG A 1 108 ? -14.532 -0.037 18.320 1.00 89.12 108 ARG A O 1
ATOM 808 N N . GLY A 1 109 ? -14.228 -1.097 16.359 1.00 88.25 109 GLY A N 1
ATOM 809 C CA . GLY A 1 109 ? -13.094 -0.304 15.910 1.00 88.25 109 GLY A CA 1
ATOM 810 C C . GLY A 1 109 ? -12.296 -0.935 14.770 1.00 88.25 109 GLY A C 1
ATOM 811 O O . GLY A 1 109 ? -12.815 -1.657 13.920 1.00 88.25 109 GLY A O 1
ATOM 812 N N . VAL A 1 110 ? -10.997 -0.636 14.761 1.00 87.94 110 VAL A N 1
ATOM 813 C CA . VAL A 1 110 ? -10.033 -1.157 13.783 1.00 87.94 110 VAL A CA 1
ATOM 814 C C . VAL A 1 110 ? -8.995 -2.026 14.488 1.00 87.94 110 VAL A C 1
ATOM 816 O O . VAL A 1 110 ? -8.342 -1.577 15.428 1.00 87.94 110 VAL A O 1
ATOM 819 N N . THR A 1 111 ? -8.813 -3.252 14.011 1.00 87.38 111 THR A N 1
ATOM 820 C CA . THR A 1 111 ? -7.798 -4.206 14.471 1.00 87.38 111 THR A CA 1
ATOM 821 C C . THR A 1 111 ? -6.795 -4.453 13.349 1.00 87.38 111 THR A C 1
ATOM 823 O O . THR A 1 111 ? -7.183 -4.686 12.205 1.00 87.38 111 THR A O 1
ATOM 826 N N . ILE A 1 112 ? -5.500 -4.407 13.659 1.00 84.50 112 ILE A N 1
ATOM 827 C CA . ILE A 1 112 ? -4.413 -4.573 12.687 1.00 84.50 112 ILE A CA 1
ATOM 828 C C . ILE A 1 112 ? -3.515 -5.705 13.163 1.00 84.50 112 ILE A C 1
ATOM 830 O O . ILE A 1 112 ? -2.925 -5.611 14.230 1.00 84.50 112 ILE A O 1
ATOM 834 N N . ASP A 1 113 ? -3.426 -6.772 12.378 1.00 83.38 113 ASP A N 1
ATOM 835 C CA . ASP A 1 113 ? -2.617 -7.969 12.624 1.00 83.38 113 ASP A CA 1
ATOM 836 C C . ASP A 1 113 ? -2.808 -8.537 14.044 1.00 83.38 113 ASP A C 1
ATOM 838 O O . ASP A 1 113 ? -1.862 -8.855 14.759 1.00 83.38 113 ASP A O 1
ATOM 842 N N . GLY A 1 114 ? -4.069 -8.581 14.490 1.00 78.88 114 GLY A N 1
ATOM 843 C CA . GLY A 1 114 ? -4.453 -9.023 15.835 1.00 78.88 114 GLY A CA 1
ATOM 844 C C . GLY A 1 114 ? -4.289 -7.976 16.944 1.00 78.88 114 GLY A C 1
ATOM 845 O O . GLY A 1 114 ? -4.666 -8.240 18.082 1.00 78.88 114 GLY A O 1
ATOM 846 N N . VAL A 1 115 ? -3.780 -6.778 16.641 1.00 75.75 115 VAL A N 1
ATOM 847 C CA . VAL A 1 115 ? -3.629 -5.673 17.597 1.00 75.75 115 VAL A CA 1
ATOM 848 C C . VAL A 1 115 ? -4.820 -4.721 17.506 1.00 75.75 115 VAL A C 1
ATOM 850 O O . VAL A 1 115 ? -5.027 -4.062 16.486 1.00 75.75 115 VAL A O 1
ATOM 853 N N . GLY A 1 116 ? -5.606 -4.632 18.580 1.00 74.31 116 GLY A N 1
ATOM 854 C CA . GLY A 1 116 ? -6.832 -3.833 18.640 1.00 74.31 116 GLY A CA 1
ATOM 855 C C . GLY A 1 116 ? -7.927 -4.517 19.472 1.00 74.31 116 GLY A C 1
ATOM 856 O O . GLY A 1 116 ? -7.608 -5.410 20.260 1.00 74.31 116 GLY A O 1
ATOM 857 N N . PRO A 1 117 ? -9.204 -4.115 19.320 1.00 81.19 117 PRO A N 1
ATOM 858 C CA . PRO A 1 117 ? -9.695 -3.067 18.420 1.00 81.19 117 PRO A CA 1
ATOM 859 C C . PRO A 1 117 ? -9.367 -1.663 18.939 1.00 81.19 117 PRO A C 1
ATOM 861 O O . PRO A 1 117 ? -9.589 -1.355 20.108 1.00 81.19 117 PRO A O 1
ATOM 864 N N . VAL A 1 118 ? -8.870 -0.791 18.061 1.00 80.50 118 VAL A N 1
ATOM 865 C CA . VAL A 1 118 ? -8.759 0.649 18.325 1.00 80.50 118 VAL A CA 1
ATOM 866 C C . VAL A 1 118 ? -10.144 1.271 18.135 1.00 80.50 118 VAL A C 1
ATOM 868 O O . VAL A 1 118 ? -10.626 1.290 16.998 1.00 80.50 118 VAL A O 1
ATOM 871 N N . PRO A 1 119 ? -10.808 1.763 19.198 1.00 84.62 119 PRO A N 1
ATOM 872 C CA . PRO A 1 119 ? -12.203 2.169 19.102 1.00 84.62 119 PRO A CA 1
ATOM 873 C C . PRO A 1 119 ? -12.418 3.388 18.206 1.00 84.62 119 PRO A C 1
ATOM 875 O O . PRO A 1 119 ? -11.607 4.312 18.195 1.00 84.62 119 PRO A O 1
ATOM 878 N N . TRP A 1 120 ? -13.566 3.457 17.528 1.00 85.12 120 TRP A N 1
ATOM 879 C CA . TRP A 1 120 ? -13.904 4.569 16.624 1.00 85.12 120 TRP A CA 1
ATOM 880 C C . TRP A 1 120 ? -13.863 5.953 17.289 1.00 85.12 120 TRP A C 1
ATOM 882 O O . TRP A 1 120 ? -13.432 6.925 16.671 1.00 85.12 120 TRP A O 1
ATOM 892 N N . GLY A 1 121 ? -14.234 6.052 18.572 1.00 81.56 121 GLY A N 1
ATOM 893 C CA . GLY A 1 121 ? -14.136 7.298 19.349 1.00 81.56 121 GLY A CA 1
ATOM 894 C C . GLY A 1 121 ? -12.697 7.748 19.650 1.00 81.56 121 GLY A C 1
ATOM 895 O O . GLY A 1 121 ? -12.457 8.899 20.035 1.00 81.56 121 GLY A O 1
ATOM 896 N N . GLU A 1 122 ? -11.727 6.852 19.474 1.00 76.62 122 GLU A N 1
ATOM 897 C CA . GLU A 1 122 ? -10.296 7.130 19.609 1.00 76.62 122 GLU A CA 1
ATOM 898 C C . GLU A 1 122 ? -9.639 7.498 18.280 1.00 76.62 122 GLU A C 1
ATOM 900 O O . GLU A 1 122 ? -8.515 7.992 18.285 1.00 76.62 122 GLU A O 1
ATOM 905 N N . LEU A 1 123 ? -10.356 7.326 17.170 1.00 78.44 123 LEU A N 1
ATOM 906 C CA . LEU A 1 123 ? -9.893 7.595 15.821 1.00 78.44 123 LEU A CA 1
ATOM 907 C C . LEU A 1 123 ? -10.457 8.921 15.301 1.00 78.44 123 LEU A C 1
ATOM 909 O O . LEU A 1 123 ? -11.601 9.304 15.556 1.00 78.44 123 LEU A O 1
ATOM 913 N N . GLU A 1 124 ? -9.647 9.618 14.522 1.00 80.56 124 GLU A N 1
ATOM 914 C CA . GLU A 1 124 ? -10.076 10.686 13.629 1.00 80.56 124 GLU A CA 1
ATOM 915 C C . GLU A 1 124 ? -10.378 10.121 12.242 1.00 80.56 124 GLU A C 1
ATOM 917 O O . GLU A 1 124 ? -9.787 9.107 11.845 1.00 80.56 124 GLU A O 1
ATOM 922 N N . PRO A 1 125 ? -11.243 10.798 11.467 1.00 82.00 125 PRO A N 1
ATOM 923 C CA . PRO A 1 125 ? -11.479 10.401 10.093 1.00 82.00 125 PRO A CA 1
ATOM 924 C C . PRO A 1 125 ? -10.165 10.431 9.287 1.00 82.00 125 PRO A C 1
ATOM 926 O O . PRO A 1 125 ? -9.296 11.278 9.539 1.00 82.00 125 PRO A O 1
ATOM 929 N N . PRO A 1 126 ? -10.007 9.537 8.294 1.00 84.81 126 PRO A N 1
ATOM 930 C CA . PRO A 1 126 ? -8.823 9.495 7.444 1.00 84.81 126 PRO A CA 1
ATOM 931 C C . PRO A 1 126 ? -8.518 10.853 6.792 1.00 84.81 126 PRO A C 1
ATOM 933 O O . PRO A 1 126 ? -9.336 11.395 6.046 1.00 84.81 126 PRO A O 1
ATOM 936 N N . ARG A 1 127 ? -7.311 11.396 7.000 1.00 81.19 127 ARG A N 1
ATOM 937 C CA . ARG A 1 127 ? -6.893 12.684 6.410 1.00 81.19 127 ARG A CA 1
ATOM 938 C C . ARG A 1 127 ? -5.498 12.640 5.793 1.00 81.19 127 ARG A C 1
ATOM 940 O O . ARG A 1 127 ? -4.695 11.762 6.097 1.00 81.19 127 ARG A O 1
ATOM 947 N N . TRP A 1 128 ? -5.246 13.550 4.847 1.00 77.88 128 TRP A N 1
ATOM 948 C CA . TRP A 1 128 ? -3.897 13.772 4.318 1.00 77.88 128 TRP A CA 1
ATOM 949 C C . TRP A 1 128 ? -3.086 14.481 5.393 1.00 77.88 128 TRP A C 1
ATOM 951 O O . TRP A 1 128 ? -3.551 15.464 5.970 1.00 77.88 128 TRP A O 1
ATOM 961 N N . ARG A 1 129 ? -1.889 13.974 5.667 1.00 70.44 129 ARG A N 1
ATOM 962 C CA . ARG A 1 129 ? -0.954 14.555 6.624 1.00 70.44 129 ARG A CA 1
ATOM 963 C C . ARG A 1 129 ? 0.453 14.505 6.053 1.00 70.44 129 ARG A C 1
ATOM 965 O O . ARG A 1 129 ? 0.810 13.559 5.351 1.00 70.44 129 ARG A O 1
ATOM 972 N N . LEU A 1 130 ? 1.234 15.529 6.364 1.00 71.12 130 LEU A N 1
ATOM 973 C CA . LEU A 1 130 ? 2.666 15.515 6.131 1.00 71.12 130 LEU A CA 1
ATOM 974 C C . LEU A 1 130 ? 3.315 14.732 7.276 1.00 71.12 130 LEU A C 1
ATOM 976 O O . LEU A 1 130 ? 3.155 15.095 8.439 1.00 71.12 130 LEU A O 1
ATOM 980 N N . GLU A 1 131 ? 4.015 13.650 6.956 1.00 64.81 131 GLU A N 1
ATOM 981 C CA . GLU A 1 131 ? 4.707 12.820 7.940 1.00 64.81 131 GLU A CA 1
ATOM 982 C C . GLU A 1 131 ? 6.164 12.611 7.563 1.00 64.81 131 GLU A C 1
ATOM 984 O O . GLU A 1 131 ? 6.510 12.411 6.395 1.00 64.81 131 GLU A O 1
ATOM 989 N N . PHE A 1 132 ? 7.021 12.564 8.579 1.00 62.78 132 PHE A N 1
ATOM 990 C CA . PHE A 1 132 ? 8.393 12.130 8.388 1.00 62.78 132 PHE A CA 1
ATOM 991 C C . PHE A 1 132 ? 8.417 10.656 7.98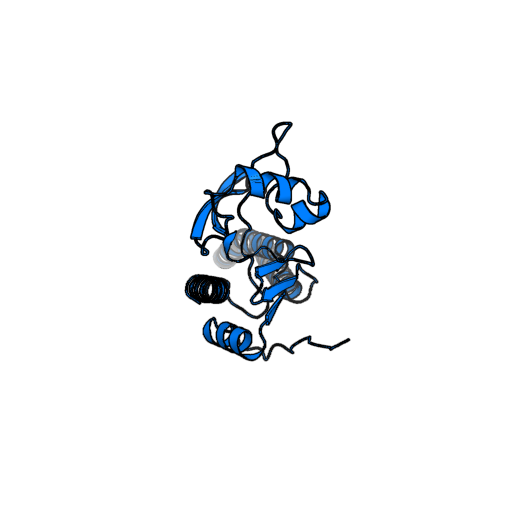3 1.00 62.78 132 PHE A C 1
ATOM 993 O O . PHE A 1 132 ? 7.797 9.795 8.614 1.00 62.78 132 PHE A O 1
ATOM 1000 N N . THR A 1 133 ? 9.098 10.358 6.880 1.00 56.56 133 THR A N 1
ATOM 1001 C CA . THR A 1 133 ? 9.288 8.989 6.410 1.00 56.56 133 THR A CA 1
ATOM 1002 C C . THR A 1 133 ? 10.733 8.585 6.671 1.00 56.56 133 THR A C 1
ATOM 1004 O O . THR A 1 133 ? 11.614 9.020 5.926 1.00 56.56 133 THR A O 1
ATOM 1007 N N . PRO A 1 134 ? 10.997 7.726 7.673 1.00 50.94 134 PRO A N 1
ATOM 1008 C CA . PRO A 1 134 ? 12.365 7.333 8.013 1.00 50.94 134 PRO A CA 1
ATOM 1009 C C . PRO A 1 134 ? 13.083 6.648 6.842 1.00 50.94 134 PRO A C 1
ATOM 1011 O O . PRO A 1 134 ? 14.290 6.770 6.694 1.00 50.94 134 PRO A O 1
ATOM 1014 N N . THR A 1 135 ? 12.334 6.000 5.948 1.00 51.94 135 THR A N 1
ATOM 1015 C CA . THR A 1 135 ? 12.858 5.285 4.776 1.00 51.94 135 THR A CA 1
ATOM 1016 C C . THR A 1 135 ? 13.420 6.197 3.677 1.00 51.94 135 THR A C 1
ATOM 1018 O O . THR A 1 135 ? 14.194 5.731 2.848 1.00 51.94 135 THR A O 1
ATOM 1021 N N . HIS A 1 136 ? 13.027 7.474 3.635 1.00 48.41 136 HIS A N 1
ATOM 1022 C CA . HIS A 1 136 ? 13.404 8.405 2.558 1.00 48.41 136 HIS A CA 1
ATOM 1023 C C . HIS A 1 136 ? 14.100 9.673 3.067 1.00 48.41 136 HIS A C 1
ATOM 1025 O O . HIS A 1 136 ? 14.311 10.597 2.290 1.00 48.41 136 HIS A O 1
ATOM 1031 N N . GLY A 1 137 ? 14.437 9.734 4.362 1.00 54.56 137 GLY A N 1
ATOM 1032 C CA . GLY A 1 137 ? 15.146 10.872 4.959 1.00 54.56 137 GLY A CA 1
ATOM 1033 C C . GLY A 1 137 ? 14.403 12.211 4.863 1.00 54.56 137 GLY A C 1
ATOM 1034 O O . GLY A 1 137 ? 15.027 13.257 4.996 1.00 54.56 137 GLY A O 1
ATOM 1035 N N . GLY A 1 138 ? 13.087 12.196 4.617 1.00 58.84 138 GLY A N 1
ATOM 1036 C CA . GLY A 1 138 ? 12.315 13.392 4.286 1.00 58.84 138 GLY A CA 1
ATOM 1037 C C . GLY A 1 138 ? 10.844 13.318 4.693 1.00 58.84 138 GLY A C 1
ATOM 1038 O O . GLY A 1 138 ? 10.317 12.267 5.074 1.00 58.84 138 GLY A O 1
ATOM 1039 N N . LEU A 1 139 ? 10.180 14.472 4.627 1.00 64.81 139 LEU A N 1
ATOM 1040 C CA . LEU A 1 139 ? 8.747 14.621 4.872 1.00 64.81 139 LEU A CA 1
ATOM 1041 C C . LEU A 1 139 ? 7.961 14.238 3.611 1.00 64.81 139 LEU A C 1
ATOM 1043 O O . LEU A 1 139 ? 8.235 14.761 2.536 1.00 64.81 139 LEU A O 1
ATOM 1047 N N . ASN A 1 140 ? 6.963 13.363 3.745 1.00 63.66 140 ASN A N 1
ATOM 1048 C CA . ASN A 1 140 ? 6.078 12.958 2.651 1.00 63.66 140 ASN A CA 1
ATOM 1049 C C . ASN A 1 140 ? 4.609 13.138 3.036 1.00 63.66 140 ASN A C 1
ATOM 1051 O O . ASN A 1 140 ? 4.211 12.886 4.175 1.00 63.66 140 ASN A O 1
ATOM 1055 N N . TRP A 1 141 ? 3.781 13.528 2.066 1.00 68.00 141 TRP A N 1
ATOM 1056 C CA . TRP A 1 141 ? 2.329 13.550 2.228 1.00 68.00 141 TRP A CA 1
ATOM 1057 C C . TRP A 1 141 ? 1.763 12.130 2.163 1.00 68.00 141 TRP A C 1
ATOM 1059 O O . TRP A 1 141 ? 1.911 11.427 1.163 1.00 68.00 141 TRP A O 1
ATOM 1069 N N . VAL A 1 142 ? 1.082 11.702 3.224 1.00 69.19 142 VAL A N 1
ATOM 1070 C CA . VAL A 1 142 ? 0.466 10.376 3.332 1.00 69.19 142 VAL A CA 1
ATOM 1071 C C . VAL A 1 142 ? -0.973 10.471 3.845 1.00 69.19 142 VAL A C 1
ATOM 1073 O O . VAL A 1 142 ? -1.329 11.369 4.605 1.00 69.19 142 VAL A O 1
ATOM 1076 N N . ARG A 1 143 ? -1.835 9.538 3.416 1.00 73.31 143 ARG A N 1
ATOM 1077 C CA . ARG A 1 143 ? -3.141 9.306 4.053 1.00 73.31 143 ARG A CA 1
ATOM 1078 C C . ARG A 1 143 ? -2.942 8.419 5.276 1.00 73.31 143 ARG A C 1
ATOM 1080 O O . ARG A 1 143 ? -2.447 7.294 5.136 1.00 73.31 143 ARG A O 1
ATOM 1087 N N . ALA A 1 144 ? -3.377 8.907 6.428 1.00 70.94 144 ALA A N 1
ATOM 1088 C CA . ALA A 1 144 ? -3.294 8.181 7.683 1.00 70.94 144 ALA A CA 1
ATOM 1089 C C . ALA A 1 144 ? -4.581 8.322 8.504 1.00 70.94 144 ALA A C 1
ATOM 1091 O O . ALA A 1 144 ? -5.300 9.322 8.414 1.00 70.94 144 ALA A O 1
ATOM 1092 N N . LEU A 1 145 ? -4.843 7.288 9.296 1.00 69.38 145 LEU A N 1
ATOM 1093 C CA . LEU A 1 145 ? -5.839 7.247 10.350 1.00 69.38 145 LEU A CA 1
ATOM 1094 C C . LEU A 1 145 ? -5.134 7.673 11.643 1.00 69.38 145 LEU A C 1
ATOM 1096 O O . LEU A 1 145 ? -4.233 6.995 12.130 1.00 69.38 145 LEU A O 1
ATOM 1100 N N . SER A 1 146 ? -5.478 8.842 12.165 1.00 66.62 146 SER A N 1
ATOM 1101 C CA . SER A 1 146 ? -4.838 9.389 13.363 1.00 66.62 146 SER A CA 1
ATOM 1102 C C . SER A 1 146 ? -5.691 9.163 14.598 1.00 66.62 146 SER A C 1
ATOM 1104 O O . SER A 1 146 ? -6.913 9.202 14.514 1.00 66.62 146 SER A O 1
ATOM 1106 N N . LEU A 1 147 ? -5.050 8.994 15.751 1.00 61.12 147 LEU A N 1
ATOM 1107 C CA . LEU A 1 147 ? -5.745 9.023 17.034 1.00 61.12 147 LEU A CA 1
ATOM 1108 C C . LEU A 1 147 ? -6.182 10.461 17.365 1.00 61.12 147 LEU A C 1
ATOM 1110 O O . LEU A 1 147 ? -5.467 11.417 17.052 1.00 61.12 147 LEU A O 1
ATOM 1114 N N . THR A 1 148 ? -7.351 10.624 17.985 1.00 55.09 148 THR A N 1
ATOM 1115 C CA . THR A 1 148 ? -7.921 11.936 18.335 1.00 55.09 148 THR A CA 1
ATOM 1116 C C . THR A 1 148 ? -7.031 12.690 19.320 1.00 55.09 148 THR A C 1
ATOM 1118 O O . THR A 1 148 ? -6.775 12.210 20.427 1.00 55.09 148 THR A O 1
ATOM 1121 N N . LEU A 1 149 ? -6.621 13.910 18.949 1.00 44.75 149 LEU A N 1
ATOM 1122 C CA . LEU A 1 149 ? -5.698 14.745 19.737 1.00 44.75 149 LEU A CA 1
ATOM 1123 C C . LEU A 1 149 ? -6.216 15.071 21.154 1.00 44.75 149 LEU A C 1
ATOM 1125 O O . LEU A 1 149 ? -5.437 15.180 22.095 1.00 44.75 149 LEU A O 1
ATOM 1129 N N . VAL A 1 150 ? -7.535 15.176 21.331 1.00 45.28 150 VAL A N 1
ATOM 1130 C CA . VAL A 1 150 ? -8.179 15.617 22.587 1.00 45.28 150 VAL A CA 1
ATOM 1131 C C . VAL A 1 150 ? -7.972 14.631 23.752 1.00 45.28 150 VAL A C 1
ATOM 1133 O O . VAL A 1 150 ? -8.119 14.997 24.912 1.00 45.28 150 VAL A O 1
ATOM 1136 N N . ALA A 1 151 ? -7.568 13.390 23.473 1.00 47.22 151 ALA A N 1
ATOM 1137 C CA . ALA A 1 151 ? -7.362 12.353 24.483 1.00 47.22 151 ALA A CA 1
ATOM 1138 C C . ALA A 1 151 ? -5.906 11.857 24.570 1.00 47.22 151 ALA A C 1
ATOM 1140 O O . ALA A 1 151 ? -5.651 10.784 25.127 1.00 47.22 151 ALA A O 1
ATOM 1141 N N . LEU A 1 152 ? -4.959 12.640 24.036 1.00 51.06 152 LEU A N 1
ATOM 1142 C CA . LEU A 1 152 ? -3.532 12.314 23.972 1.00 51.06 152 LEU A CA 1
ATOM 1143 C C . LEU A 1 152 ? -2.964 11.879 25.331 1.00 51.06 152 LEU A C 1
ATOM 1145 O O . LEU A 1 152 ? -2.338 10.838 25.385 1.00 51.06 152 LEU A O 1
ATOM 1149 N N . GLY A 1 153 ? -3.258 12.550 26.449 1.00 52.38 153 GLY A N 1
ATOM 1150 C CA . GLY A 1 153 ? -2.646 12.203 27.746 1.00 52.38 153 GLY A CA 1
ATOM 1151 C C . GLY A 1 153 ? -2.961 10.790 28.276 1.00 52.38 153 GLY A C 1
ATOM 1152 O O . GLY A 1 153 ? -2.059 10.059 28.683 1.00 52.38 153 GLY A O 1
ATOM 1153 N N . ALA A 1 154 ? -4.231 10.372 28.257 1.00 50.38 154 ALA A N 1
ATOM 1154 C CA . ALA A 1 154 ? -4.649 9.064 28.781 1.00 50.38 154 ALA A CA 1
ATOM 1155 C C . ALA A 1 154 ? -4.534 7.936 27.740 1.00 50.38 154 ALA A C 1
ATOM 1157 O O . ALA A 1 154 ? -4.219 6.797 28.085 1.00 50.38 154 ALA A O 1
ATOM 1158 N N . ARG A 1 155 ? -4.753 8.241 26.454 1.00 52.94 155 ARG A N 1
ATOM 1159 C CA . ARG A 1 155 ? -4.690 7.247 25.370 1.00 52.94 155 ARG A CA 1
ATOM 1160 C C . ARG A 1 155 ? -3.258 6.987 24.895 1.00 52.94 155 ARG A C 1
ATOM 1162 O O . ARG A 1 155 ? -2.962 5.873 24.472 1.00 52.94 155 ARG A O 1
ATOM 1169 N N . GLN A 1 156 ? -2.345 7.950 25.064 1.00 55.88 156 GLN A N 1
ATOM 1170 C CA . GLN A 1 156 ? -0.904 7.734 24.896 1.00 55.88 156 GLN A CA 1
ATOM 1171 C C . GLN A 1 156 ? -0.358 6.722 25.894 1.00 55.88 156 GLN A C 1
ATOM 1173 O O . GLN A 1 156 ? 0.437 5.885 25.490 1.00 55.88 156 GLN A O 1
ATOM 1178 N N . ARG A 1 157 ? -0.817 6.736 27.154 1.00 56.25 157 ARG A N 1
ATOM 1179 C CA . ARG A 1 157 ? -0.449 5.695 28.127 1.00 56.25 157 ARG A CA 1
ATOM 1180 C C . ARG A 1 157 ? -0.868 4.320 27.631 1.00 56.25 157 ARG A C 1
ATOM 1182 O O . ARG A 1 157 ? -0.005 3.489 27.408 1.00 56.25 157 ARG A O 1
ATOM 1189 N N . ARG A 1 158 ? -2.141 4.142 27.268 1.00 59.72 158 ARG A N 1
ATOM 1190 C CA . ARG A 1 158 ? -2.653 2.847 26.792 1.00 59.72 158 ARG A CA 1
ATOM 1191 C C . ARG A 1 158 ? -1.903 2.311 25.565 1.00 59.72 158 ARG A C 1
ATOM 1193 O O . ARG A 1 158 ? -1.653 1.116 25.473 1.00 59.72 158 ARG A O 1
ATOM 1200 N N . ALA A 1 159 ? -1.523 3.182 24.629 1.00 55.69 159 ALA A N 1
ATOM 1201 C CA . ALA A 1 159 ? -0.735 2.778 23.468 1.00 55.69 159 ALA A CA 1
ATOM 1202 C C . ALA A 1 159 ? 0.747 2.512 23.798 1.00 55.69 159 ALA A C 1
ATOM 1204 O O . ALA A 1 159 ? 1.363 1.671 23.149 1.00 55.69 159 ALA A O 1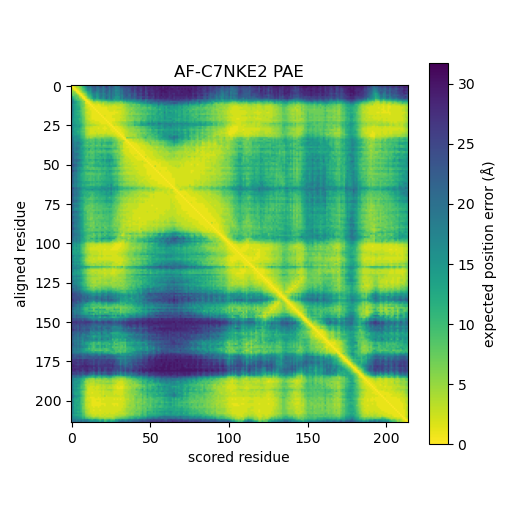
ATOM 1205 N N . LEU A 1 160 ? 1.328 3.204 24.785 1.00 59.88 160 LEU A N 1
ATOM 1206 C CA . LEU A 1 160 ? 2.676 2.938 25.306 1.00 59.88 160 LEU A CA 1
ATOM 1207 C C . LEU A 1 160 ? 2.734 1.661 26.160 1.00 59.88 160 LEU A C 1
ATOM 1209 O O . LEU A 1 160 ? 3.768 0.993 26.152 1.00 59.88 160 LEU A O 1
ATOM 1213 N N . ASP A 1 161 ? 1.626 1.311 26.815 1.00 60.53 161 ASP A N 1
ATOM 1214 C CA . ASP A 1 161 ? 1.444 0.098 27.621 1.00 60.53 161 ASP A CA 1
ATOM 1215 C C . ASP A 1 161 ? 1.350 -1.168 26.750 1.00 60.53 161 ASP A C 1
ATOM 1217 O O . ASP A 1 161 ? 1.529 -2.285 27.237 1.00 60.53 161 ASP A O 1
ATOM 1221 N N . LEU A 1 162 ? 1.107 -1.020 25.442 1.00 59.53 162 LEU A N 1
ATOM 1222 C CA . LEU A 1 162 ? 1.173 -2.137 24.504 1.00 59.53 162 LEU A CA 1
ATOM 1223 C C . LEU A 1 162 ? 2.602 -2.692 24.422 1.00 59.53 162 LEU A C 1
ATOM 1225 O O . LEU A 1 162 ? 3.599 -1.958 24.390 1.00 59.53 162 LEU A O 1
ATOM 1229 N N . HIS A 1 163 ? 2.709 -4.015 24.288 1.00 55.50 163 HIS A N 1
ATOM 1230 C CA . HIS A 1 163 ? 3.987 -4.678 24.038 1.00 55.50 163 HIS A CA 1
ATOM 1231 C C . HIS A 1 163 ? 4.699 -4.032 22.825 1.00 55.50 163 HIS A C 1
ATOM 1233 O O . HIS A 1 163 ? 4.028 -3.705 21.841 1.00 55.50 163 HIS A O 1
ATOM 1239 N N . PRO A 1 164 ? 6.035 -3.835 22.838 1.00 61.34 164 PRO A N 1
ATOM 124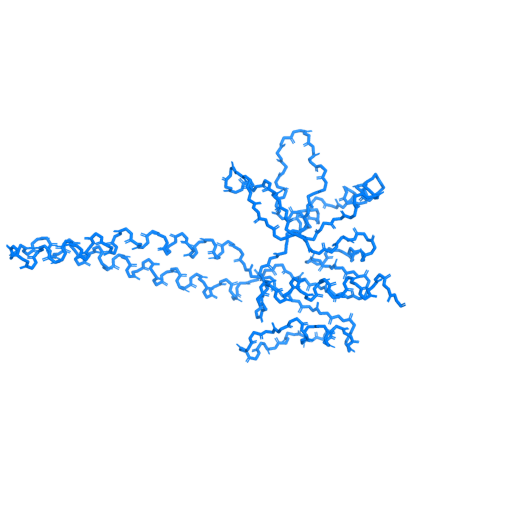0 C CA . PRO A 1 164 ? 6.768 -3.187 21.742 1.00 61.34 164 PRO A CA 1
ATOM 1241 C C . PRO A 1 164 ? 6.450 -3.740 20.345 1.00 61.34 164 PRO A C 1
ATOM 1243 O O . PRO A 1 164 ? 6.357 -2.982 19.384 1.00 61.34 164 PRO A O 1
ATOM 1246 N N . GLN A 1 165 ? 6.217 -5.051 20.237 1.00 59.34 165 GLN A N 1
ATOM 1247 C CA . GLN A 1 165 ? 5.831 -5.694 18.976 1.00 59.34 165 GLN A CA 1
ATOM 1248 C C . GLN A 1 165 ? 4.437 -5.253 18.499 1.00 59.34 165 GLN A C 1
ATOM 1250 O O . GLN A 1 165 ? 4.265 -4.928 17.330 1.00 59.34 165 GLN A O 1
ATOM 1255 N N . ALA A 1 166 ? 3.463 -5.141 19.406 1.00 58.38 166 ALA A N 1
ATOM 1256 C CA . ALA A 1 166 ? 2.126 -4.641 19.086 1.00 58.38 166 ALA A CA 1
ATOM 1257 C C . ALA A 1 166 ? 2.145 -3.141 18.734 1.00 58.38 166 ALA A C 1
ATOM 1259 O O . ALA A 1 166 ? 1.441 -2.689 17.831 1.00 58.38 166 ALA A O 1
ATOM 1260 N N . ARG A 1 167 ? 3.023 -2.367 19.385 1.00 62.22 167 ARG A N 1
ATOM 1261 C CA . ARG A 1 167 ? 3.278 -0.967 19.018 1.00 62.22 167 ARG A CA 1
ATOM 1262 C C . ARG A 1 167 ? 3.868 -0.833 17.624 1.00 62.22 167 ARG A C 1
ATOM 1264 O O . ARG A 1 167 ? 3.485 0.097 16.927 1.00 62.22 167 ARG A O 1
ATOM 1271 N N . ALA A 1 168 ? 4.770 -1.723 17.218 1.00 61.88 168 ALA A N 1
ATOM 1272 C CA . ALA A 1 168 ? 5.354 -1.713 15.878 1.00 61.88 168 ALA A CA 1
ATOM 1273 C C . ALA A 1 168 ? 4.319 -2.041 14.789 1.00 61.88 168 ALA A C 1
ATOM 1275 O O . ALA A 1 168 ? 4.371 -1.466 13.707 1.00 61.88 168 ALA A O 1
ATOM 1276 N N . VAL A 1 169 ? 3.343 -2.901 15.088 1.00 57.53 169 VAL A N 1
ATOM 1277 C CA . VAL A 1 169 ? 2.220 -3.220 14.188 1.00 57.53 169 VAL A CA 1
ATOM 1278 C C . VAL A 1 169 ? 1.284 -2.023 13.989 1.00 57.53 169 VAL A C 1
ATOM 1280 O O . VAL A 1 169 ? 0.852 -1.758 12.870 1.00 57.53 169 VAL A O 1
ATOM 1283 N N . LEU A 1 170 ? 0.990 -1.259 15.045 1.00 60.97 170 LEU A N 1
ATOM 1284 C CA . LEU A 1 170 ? 0.197 -0.027 14.924 1.00 60.97 170 LEU A CA 1
ATOM 1285 C C . LEU A 1 170 ? 1.016 1.133 14.333 1.00 60.97 170 LEU A C 1
ATOM 1287 O O . LEU A 1 170 ? 0.493 1.955 13.584 1.00 60.97 170 LEU A O 1
ATOM 1291 N N . ASN A 1 171 ? 2.314 1.179 14.638 1.00 58.84 171 ASN A N 1
ATOM 1292 C CA . ASN A 1 171 ? 3.249 2.217 14.221 1.00 58.84 171 ASN A CA 1
ATOM 1293 C C . ASN A 1 171 ? 4.269 1.702 13.193 1.00 58.84 171 ASN A C 1
ATOM 1295 O O . ASN A 1 171 ? 5.461 1.955 13.348 1.00 58.84 171 ASN A O 1
ATOM 1299 N N . VAL A 1 172 ? 3.850 1.023 12.120 1.00 52.06 172 VAL A N 1
ATOM 1300 C CA . VAL A 1 172 ? 4.776 0.472 11.095 1.00 52.06 172 VAL A CA 1
ATOM 1301 C C . VAL A 1 172 ? 5.749 1.529 10.518 1.00 52.06 172 VAL A C 1
ATOM 1303 O O . VAL A 1 172 ? 6.773 1.185 9.935 1.00 52.06 172 VAL A O 1
ATOM 1306 N N . ALA A 1 173 ? 5.475 2.827 10.704 1.00 41.12 173 ALA A N 1
ATOM 1307 C CA . ALA A 1 173 ? 6.351 3.940 10.332 1.00 41.12 173 ALA A CA 1
ATOM 1308 C C . ALA A 1 173 ? 7.190 4.569 11.467 1.00 41.12 173 ALA A C 1
ATOM 1310 O O . ALA A 1 173 ? 8.045 5.400 11.165 1.00 41.12 173 ALA A O 1
ATOM 1311 N N . ALA A 1 174 ? 6.975 4.224 12.739 1.00 43.47 174 ALA A N 1
ATOM 1312 C CA . ALA A 1 174 ? 7.743 4.761 13.862 1.00 43.47 174 ALA A CA 1
ATOM 1313 C C . ALA A 1 174 ? 8.911 3.828 14.203 1.00 43.47 174 ALA A C 1
ATOM 1315 O O . ALA A 1 174 ? 8.896 3.110 15.201 1.00 43.47 174 ALA A O 1
ATOM 1316 N N . THR A 1 175 ? 9.959 3.837 13.384 1.00 37.94 175 THR A N 1
ATOM 1317 C CA . THR A 1 175 ? 11.283 3.502 13.923 1.00 37.94 175 THR A CA 1
ATOM 1318 C C . THR A 1 175 ? 11.604 4.520 15.022 1.00 37.94 175 THR A C 1
ATOM 1320 O O . THR A 1 175 ? 11.499 5.719 14.753 1.00 37.94 175 THR A O 1
ATOM 1323 N N . PRO A 1 176 ? 11.970 4.098 16.244 1.00 38.12 176 PRO A N 1
ATOM 1324 C CA . PRO A 1 176 ? 12.370 5.026 17.293 1.00 38.12 176 PRO A CA 1
ATOM 1325 C C . PRO A 1 176 ? 13.633 5.768 16.842 1.00 38.12 176 PRO A C 1
ATOM 1327 O O . PRO A 1 176 ? 14.691 5.167 16.671 1.00 38.12 176 PRO A O 1
ATOM 1330 N N . VAL A 1 177 ? 13.517 7.075 16.609 1.00 36.38 177 VAL A N 1
ATOM 1331 C CA . VAL A 1 177 ? 14.665 7.945 16.332 1.00 36.38 177 VAL A CA 1
ATOM 1332 C C . VAL A 1 177 ? 15.113 8.546 17.669 1.00 36.38 177 VAL A C 1
ATOM 1334 O O . VAL A 1 177 ? 14.597 9.574 18.091 1.00 36.38 177 VAL A O 1
ATOM 1337 N N . GLY A 1 178 ? 16.053 7.886 18.354 1.00 41.97 178 GLY A N 1
ATOM 1338 C CA . GLY A 1 178 ? 16.734 8.419 19.547 1.00 41.97 178 GLY A CA 1
ATOM 1339 C C . GLY A 1 178 ? 16.088 8.127 20.914 1.00 41.97 178 GLY A C 1
ATOM 1340 O O . GLY A 1 178 ? 15.126 7.370 21.030 1.00 41.97 178 GLY A O 1
ATOM 1341 N N . SER A 1 179 ? 16.663 8.728 21.968 1.00 40.53 179 SER A N 1
ATOM 1342 C CA . SER A 1 179 ? 16.284 8.582 23.391 1.00 40.53 179 SER A CA 1
ATOM 1343 C C . SER A 1 179 ? 15.019 9.350 23.798 1.00 40.53 179 SER A C 1
ATOM 1345 O O . SER A 1 179 ? 14.566 9.242 24.937 1.00 40.53 179 SER A O 1
ATOM 1347 N N . HIS A 1 180 ? 14.417 10.098 22.873 1.00 41.31 180 HIS A N 1
ATOM 1348 C CA . HIS A 1 180 ? 13.122 10.737 23.057 1.00 41.31 180 HIS A CA 1
ATOM 1349 C C . HIS A 1 180 ? 12.087 10.001 22.210 1.00 41.31 180 HIS A C 1
ATOM 1351 O O . HIS A 1 180 ? 12.035 10.144 20.993 1.00 41.31 180 HIS A O 1
ATOM 1357 N N . THR A 1 181 ? 11.270 9.179 22.868 1.00 38.03 181 THR A N 1
ATOM 1358 C CA . THR A 1 181 ? 10.146 8.464 22.252 1.00 38.03 181 THR A CA 1
ATOM 1359 C C . THR A 1 181 ? 9.207 9.455 21.564 1.00 38.03 181 THR A C 1
ATOM 1361 O O . THR A 1 181 ? 8.609 10.275 22.268 1.00 38.03 181 THR A O 1
ATOM 1364 N N . PRO A 1 182 ? 9.017 9.400 20.232 1.00 43.19 182 PRO A N 1
ATOM 1365 C CA . PRO A 1 182 ? 7.989 10.213 19.616 1.00 43.19 182 PRO A CA 1
ATOM 1366 C C . PRO A 1 182 ? 6.612 9.752 20.107 1.00 43.19 182 PRO A C 1
ATOM 1368 O O . PRO A 1 182 ? 6.292 8.561 20.144 1.00 43.19 182 PRO A O 1
ATOM 1371 N N . LEU A 1 183 ? 5.818 10.746 20.509 1.00 48.88 183 LEU A N 1
ATOM 1372 C CA . LEU A 1 183 ? 4.373 10.681 20.696 1.00 48.88 183 LEU A CA 1
ATOM 1373 C C . LEU A 1 183 ? 3.724 9.953 19.504 1.00 48.88 183 LEU A C 1
ATOM 1375 O O . LEU A 1 183 ? 4.111 10.192 18.364 1.00 48.88 183 LEU A O 1
ATOM 1379 N N . LEU A 1 184 ? 2.758 9.073 19.792 1.00 50.47 184 LEU A N 1
ATOM 1380 C CA . LEU A 1 184 ? 1.932 8.294 18.852 1.00 50.47 184 LEU A CA 1
ATOM 1381 C C . LEU A 1 184 ? 1.909 8.831 17.409 1.00 50.47 184 LEU A C 1
ATOM 1383 O O . LEU A 1 184 ? 1.323 9.882 17.136 1.00 50.47 184 LEU A O 1
ATOM 1387 N N . HIS A 1 185 ? 2.501 8.077 16.479 1.00 55.75 185 HIS A N 1
ATOM 1388 C CA . HIS A 1 185 ? 2.424 8.388 15.056 1.00 55.75 185 HIS A CA 1
ATOM 1389 C C . HIS A 1 185 ? 1.051 7.985 14.489 1.00 55.75 185 HIS A C 1
ATOM 1391 O O . HIS A 1 185 ? 0.436 7.028 14.963 1.00 55.75 185 HIS A O 1
ATOM 1397 N N . PRO A 1 186 ? 0.541 8.692 13.468 1.00 63.66 186 PRO A N 1
ATOM 1398 C CA . PRO A 1 186 ? -0.675 8.282 12.777 1.00 63.66 186 PRO A CA 1
ATOM 1399 C C . PRO A 1 186 ? -0.516 6.889 12.146 1.00 63.66 186 PRO A C 1
ATOM 1401 O O . PRO A 1 186 ? 0.536 6.548 11.601 1.00 63.66 186 PRO A O 1
ATOM 1404 N N . VAL A 1 187 ? -1.582 6.090 12.171 1.00 73.44 187 VAL A N 1
ATOM 1405 C CA . VAL A 1 187 ? -1.607 4.771 11.537 1.00 73.44 187 VAL A CA 1
ATOM 1406 C C . VAL A 1 187 ? -1.740 4.966 10.029 1.00 73.44 187 VAL A C 1
ATOM 1408 O O . VAL A 1 187 ? -2.780 5.389 9.514 1.00 73.44 187 VAL A O 1
ATOM 1411 N N . ARG A 1 188 ? -0.676 4.671 9.283 1.00 76.25 188 ARG A N 1
ATOM 1412 C CA . ARG A 1 188 ? -0.695 4.779 7.819 1.00 76.25 188 ARG A CA 1
ATOM 1413 C C . ARG A 1 188 ? -1.661 3.765 7.229 1.00 76.25 188 ARG A C 1
ATOM 1415 O O . ARG A 1 188 ? -1.587 2.582 7.537 1.00 76.25 188 ARG A O 1
ATOM 1422 N N . ILE A 1 189 ? -2.515 4.226 6.320 1.00 80.56 189 ILE A N 1
ATOM 1423 C CA . ILE A 1 189 ? -3.454 3.358 5.605 1.00 80.56 189 ILE A CA 1
ATOM 1424 C C . ILE A 1 189 ? -2.723 2.774 4.386 1.00 80.56 189 ILE A C 1
ATOM 1426 O O . ILE A 1 189 ? -2.413 3.549 3.464 1.00 80.56 189 ILE A O 1
ATOM 1430 N N . PRO A 1 190 ? -2.406 1.463 4.358 1.00 79.50 190 PRO A N 1
ATOM 1431 C CA . PRO A 1 190 ? -1.706 0.848 3.238 1.00 79.50 190 PRO A CA 1
ATOM 1432 C C . PRO A 1 190 ? -2.642 0.666 2.034 1.00 79.50 190 PRO A C 1
ATOM 1434 O O . PRO A 1 190 ? -3.846 0.913 2.095 1.00 79.50 190 PRO A O 1
ATOM 1437 N N . MET A 1 191 ? -2.079 0.225 0.910 1.00 83.25 191 MET A N 1
ATOM 1438 C CA . MET A 1 191 ? -2.896 -0.376 -0.146 1.00 83.25 191 MET A CA 1
ATOM 1439 C C . MET A 1 191 ? -3.421 -1.727 0.344 1.00 83.25 191 MET A C 1
ATOM 1441 O O . MET A 1 191 ? -2.674 -2.461 0.987 1.00 83.25 191 MET A O 1
ATOM 1445 N N . MET A 1 192 ? -4.665 -2.066 0.010 1.00 87.31 192 MET A N 1
ATOM 1446 C CA . MET A 1 192 ? -5.288 -3.339 0.377 1.00 87.31 192 MET A CA 1
ATOM 1447 C C . MET A 1 192 ? -5.368 -4.265 -0.838 1.00 87.31 192 MET A C 1
ATOM 1449 O O . MET A 1 192 ? -5.538 -3.821 -1.977 1.00 87.31 192 MET A O 1
ATOM 1453 N N . LYS A 1 193 ? -5.233 -5.575 -0.629 1.00 87.50 193 LYS A N 1
ATOM 1454 C CA . LYS A 1 193 ? -5.412 -6.557 -1.700 1.00 87.50 193 LYS A CA 1
ATOM 1455 C C . LYS A 1 193 ? -6.847 -6.477 -2.219 1.00 87.50 193 LYS A C 1
ATOM 1457 O O . LYS A 1 193 ? -7.805 -6.458 -1.454 1.00 87.50 193 LYS A O 1
ATOM 1462 N N . GLY A 1 194 ? -6.985 -6.395 -3.541 1.00 86.00 194 GLY A N 1
ATOM 1463 C CA . GLY A 1 194 ? -8.288 -6.321 -4.201 1.00 86.00 194 GLY A CA 1
ATOM 1464 C C . GLY A 1 194 ? -9.068 -5.025 -3.964 1.00 86.00 194 GLY A C 1
ATOM 1465 O O . GLY A 1 194 ? -10.191 -4.948 -4.435 1.00 86.00 194 GLY A O 1
ATOM 1466 N N . THR A 1 195 ? -8.513 -4.013 -3.284 1.00 8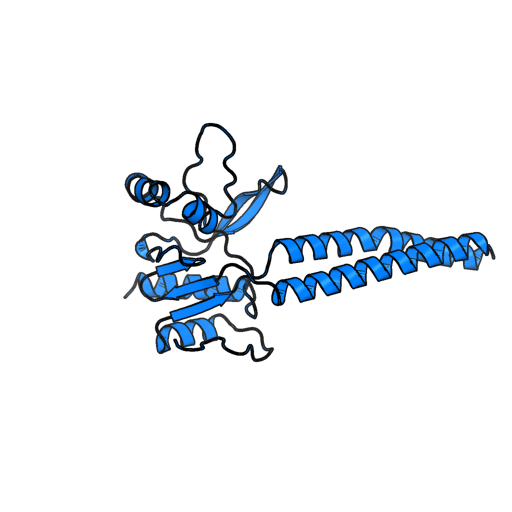8.88 195 THR A N 1
ATOM 1467 C CA . THR A 1 195 ? -9.206 -2.739 -3.019 1.00 88.88 195 THR A CA 1
ATOM 1468 C C . THR A 1 195 ? -8.253 -1.561 -3.252 1.00 88.88 195 THR A C 1
ATOM 1470 O O . THR A 1 195 ? -7.209 -1.479 -2.595 1.00 88.88 195 THR A O 1
ATOM 1473 N N . PRO A 1 196 ? -8.572 -0.619 -4.158 1.00 88.25 196 PRO A N 1
ATOM 1474 C CA . PRO A 1 196 ? -7.784 0.598 -4.322 1.00 88.25 196 PRO A CA 1
ATOM 1475 C C . PRO A 1 196 ? -7.699 1.398 -3.015 1.00 88.25 196 PRO A C 1
ATOM 1477 O O . PRO A 1 196 ? -8.654 1.465 -2.245 1.00 88.25 196 PRO A O 1
ATOM 1480 N N . ARG A 1 197 ? -6.565 2.070 -2.769 1.00 85.88 197 ARG A N 1
ATOM 1481 C CA . ARG A 1 197 ? -6.364 2.847 -1.528 1.00 85.88 197 ARG A CA 1
ATOM 1482 C C . ARG A 1 197 ? -7.437 3.923 -1.328 1.00 85.88 197 ARG A C 1
ATOM 1484 O O . ARG A 1 197 ? -7.850 4.145 -0.199 1.00 85.88 197 ARG A O 1
ATOM 1491 N N . GLY A 1 198 ? -7.872 4.581 -2.406 1.00 86.75 198 GLY A N 1
ATOM 1492 C CA . GLY A 1 198 ? -8.925 5.601 -2.355 1.00 86.75 198 GLY A CA 1
ATOM 1493 C C . GLY A 1 198 ? -10.260 5.039 -1.867 1.00 86.75 198 GLY A C 1
ATOM 1494 O O . GLY A 1 198 ? -10.842 5.595 -0.942 1.00 86.75 198 GLY A O 1
ATOM 1495 N N . GLU A 1 199 ? -10.672 3.893 -2.412 1.00 92.88 199 GLU A N 1
ATOM 1496 C CA . GLU A 1 199 ? -11.897 3.183 -2.020 1.00 92.88 199 GLU A CA 1
ATOM 1497 C C . GLU A 1 199 ? -11.852 2.746 -0.555 1.00 92.88 199 GLU A C 1
ATOM 1499 O O . GLU A 1 199 ? -12.793 2.970 0.200 1.00 92.88 199 GLU A O 1
ATOM 1504 N N . PHE A 1 200 ? -10.720 2.193 -0.109 1.00 91.75 200 PHE A N 1
ATOM 1505 C CA . PHE A 1 200 ? -10.578 1.791 1.288 1.00 91.75 200 PHE A CA 1
ATOM 1506 C C . PHE A 1 200 ? -10.612 2.991 2.251 1.00 91.75 200 PHE A C 1
ATOM 1508 O O . PHE A 1 200 ? -11.232 2.928 3.309 1.00 91.75 200 PHE A O 1
ATOM 1515 N N . VAL A 1 201 ? -9.988 4.113 1.875 1.00 90.88 201 VAL A N 1
ATOM 1516 C CA . VAL A 1 201 ? -10.044 5.367 2.645 1.00 90.88 201 VAL A CA 1
ATOM 1517 C C . VAL A 1 201 ? -11.471 5.920 2.706 1.00 90.88 201 VAL A C 1
ATOM 1519 O O . VAL A 1 201 ? -11.893 6.370 3.770 1.00 90.88 201 VAL A O 1
ATOM 1522 N N . ALA A 1 202 ? -12.211 5.879 1.596 1.00 90.75 202 ALA A N 1
ATOM 1523 C CA . ALA A 1 202 ? -13.602 6.317 1.544 1.00 90.75 202 ALA A CA 1
ATOM 1524 C C . ALA A 1 202 ? -14.502 5.445 2.434 1.00 90.75 202 ALA A C 1
ATOM 1526 O O . ALA A 1 202 ? -15.276 5.987 3.221 1.00 90.75 202 ALA A O 1
ATOM 1527 N N . PHE A 1 203 ? -14.326 4.121 2.396 1.00 94.19 203 PHE A N 1
ATOM 1528 C CA . PHE A 1 203 ? -14.997 3.189 3.307 1.00 94.19 203 PHE A CA 1
ATOM 1529 C C . PHE A 1 203 ? -14.722 3.526 4.781 1.00 94.19 203 PHE A C 1
ATOM 1531 O O . PHE A 1 203 ? -15.657 3.679 5.562 1.00 94.19 203 PHE A O 1
ATOM 1538 N N . LEU A 1 204 ? -13.454 3.714 5.169 1.00 92.06 204 LEU A N 1
ATOM 1539 C CA . LEU A 1 204 ? -13.103 4.065 6.551 1.00 92.06 204 LEU A CA 1
ATOM 1540 C C . LEU A 1 204 ? -13.726 5.396 6.998 1.00 92.06 204 LEU A C 1
ATOM 1542 O O . LEU A 1 204 ? -14.110 5.533 8.157 1.00 92.06 204 LEU A O 1
ATOM 1546 N N . ALA A 1 205 ? -13.830 6.377 6.097 1.00 90.94 205 ALA A N 1
ATOM 1547 C CA . ALA A 1 205 ? -14.486 7.647 6.390 1.00 90.94 205 ALA A CA 1
ATOM 1548 C C . ALA A 1 205 ? -16.003 7.483 6.599 1.00 90.94 205 ALA A C 1
ATOM 1550 O O . ALA A 1 205 ? -16.550 8.079 7.525 1.00 90.94 205 ALA A O 1
ATOM 1551 N N . GLN A 1 206 ? -16.668 6.653 5.787 1.00 92.19 206 GLN A N 1
ATOM 1552 C CA . GLN A 1 206 ? -18.095 6.337 5.933 1.00 92.19 206 GLN A CA 1
ATOM 1553 C C . GLN A 1 206 ? -18.379 5.584 7.239 1.00 92.19 206 GLN A C 1
ATOM 1555 O O . GLN A 1 206 ? -19.250 5.997 8.002 1.00 92.19 206 GLN A O 1
ATOM 1560 N N . ALA A 1 207 ? -17.603 4.536 7.535 1.00 91.00 207 ALA A N 1
ATOM 1561 C CA . ALA A 1 207 ? -17.725 3.771 8.776 1.00 91.00 207 ALA A CA 1
ATOM 1562 C C . ALA A 1 207 ? -17.514 4.659 10.014 1.00 91.00 207 ALA A C 1
ATOM 1564 O O . ALA A 1 207 ? -18.279 4.588 10.973 1.00 91.00 207 ALA A O 1
ATOM 1565 N N . HIS A 1 208 ? -16.523 5.556 9.977 1.00 89.94 208 HIS A N 1
ATOM 1566 C CA . HIS A 1 208 ? -16.275 6.507 11.063 1.00 89.94 208 HIS A CA 1
ATOM 1567 C C . HIS A 1 208 ? -17.447 7.473 11.284 1.00 89.94 208 HIS A C 1
ATOM 1569 O O . HIS A 1 208 ? -17.844 7.699 12.428 1.00 89.94 208 HIS A O 1
ATOM 1575 N N . ALA A 1 209 ? -18.018 8.014 10.203 1.00 89.56 209 ALA A N 1
ATOM 1576 C CA . ALA A 1 209 ? -19.158 8.924 10.273 1.00 89.56 209 ALA A CA 1
ATOM 1577 C C . ALA A 1 209 ? -20.404 8.246 10.868 1.00 89.56 209 ALA A C 1
ATOM 1579 O O . ALA A 1 209 ? -21.070 8.837 11.716 1.00 89.56 209 ALA A O 1
ATOM 1580 N N . GLU A 1 210 ? -20.681 7.001 10.472 1.00 91.12 210 GLU A N 1
ATOM 1581 C CA . GLU A 1 210 ? -21.808 6.210 10.985 1.00 91.12 210 GLU A CA 1
ATOM 1582 C C . GLU A 1 210 ? -21.639 5.878 12.472 1.00 91.12 210 GLU A C 1
ATOM 1584 O O . GLU A 1 210 ? -22.566 6.039 13.254 1.00 91.12 210 GLU A O 1
ATOM 1589 N N . MET A 1 211 ? -20.427 5.525 12.908 1.00 89.50 211 MET A N 1
ATOM 1590 C CA . MET A 1 211 ? -20.166 5.217 14.319 1.00 89.50 211 MET A CA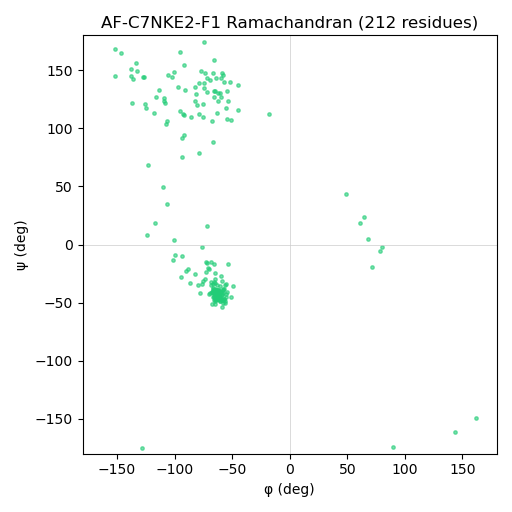 1
ATOM 1591 C C . MET A 1 211 ? -20.154 6.447 15.240 1.00 89.50 211 MET A C 1
ATOM 1593 O O . MET A 1 211 ? -20.205 6.292 16.461 1.00 89.50 211 MET A O 1
ATOM 1597 N N . ARG A 1 212 ? -20.061 7.667 14.690 1.00 79.38 212 ARG A N 1
ATOM 1598 C CA . ARG A 1 212 ? -20.169 8.920 15.457 1.00 79.38 212 ARG A CA 1
ATOM 1599 C C . ARG A 1 212 ? -21.593 9.460 15.567 1.00 79.38 212 ARG A C 1
ATOM 1601 O O . ARG A 1 212 ? -21.850 10.206 16.507 1.00 79.38 212 ARG A O 1
ATOM 1608 N N . ASN A 1 213 ? -22.477 9.081 14.648 1.00 75.81 213 ASN A N 1
ATOM 1609 C CA . ASN A 1 213 ? -23.882 9.482 14.617 1.00 75.81 213 ASN A CA 1
ATOM 1610 C C . ASN A 1 213 ? -24.769 8.221 14.637 1.00 75.81 213 ASN A C 1
ATOM 1612 O O . ASN A 1 213 ? -25.345 7.894 13.597 1.00 75.81 213 ASN A O 1
ATOM 1616 N N . PRO A 1 214 ? -24.794 7.481 15.763 1.00 57.94 214 PRO A N 1
ATOM 1617 C CA . PRO A 1 214 ? -25.533 6.226 15.873 1.00 57.94 214 PRO A CA 1
ATOM 1618 C C . PRO A 1 214 ? -27.049 6.404 15.744 1.00 57.94 214 PRO A C 1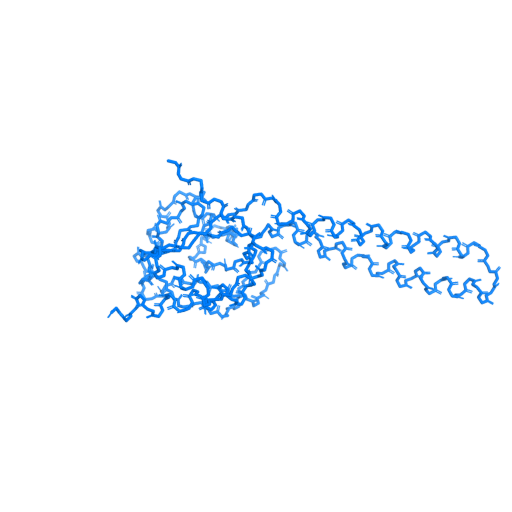
ATOM 1620 O O . PRO A 1 214 ? -27.565 7.470 16.155 1.00 57.94 214 PRO A O 1
#

Organism: Kytococcus sedentarius (strain ATCC 14392 / DSM 20547 / JCM 11482 / CCUG 33030 / NBRC 15357 / NCTC 11040 / CCM 314 / 541) (NCBI:txid478801)

Secondary structure (DSSP, 8-state):
---------SSPPPHHHHHHHHHHHSEEEEEBP-HHHHHHHHHHHHHHHHHHHHHHHHHHHHHHHT-HHHHHHHHHHHHHHHHHHHHHHHHHHHHHHS---EEEEESSEEEETTEEEEEGGGBPPPEEEEEEEGGGTEEEEEEEEPBPGGGHHHHHHHHHSS-HHHHHHHTTT----SSS------EE---BTTB-HHHHHHHHHHHHHHHH--

pLDDT: mean 76.24, std 17.56, range [33.38, 95.0]

Sequence (214 aa):
MSDTTGRSTGRPRTAEELHGQWRTRGEVVLEAVNASAYLVSNIFFGLSVAPGVTGLTLLVLAIAVGAVRLGIIAGALVALSLTLVAFGARQRRACHRRPAPVWAVDRRGVTIDGVGPVPWGELEPPRWRLEFTPTHGGLNWVRALSLTLVALGARQRRALDLHPQARAVLNVAATPVGSHTPLLHPVRIPMMKGTPRGEFVAFLAQAHAEMRNP

Mean predicted aligned error: 10.86 Å